Protein 5YNX (pdb70)

Radius of gyration: 20.64 Å; Cα contacts (8 Å, |Δi|>4): 192; chains: 2; bounding box: 67×30×32 Å

CATH classification: 1.20.58.970

Sequence (234 aa):
GLVPRGSEDKWRNAFDHMLMEEFEEKMMDQIEHGLLMMLSEQYKELEKTKSKELKEQILRELTIAENNYLRGALKFMQQEAKRTDLNMMFERRYNFETAVSTIEILVKDLAELAKKVKAVKSGLVPRGSSEDKWRNAFDHMMLMEEFFEEKMDQIEHGLLMMLSEQYKELEKTKSKELKEQILRELTIAEENYLRGALKFMQQEAKRTTDLNMFERYNFETAVSSTIEILVKDLAELAKKVKAVKS

Foldseek 3Di:
DADDLPDQADDRDPVLVVVLVVLVVVLVVLVVVLVVLLVLLVVCLVPVDPVNLVVSLVVLVVSLVVLVVVLVVLVVQCPDPRHGNNRNVSSVVSNVSSVVSNVSSVVSNVSSVPRDD/DQDDLPDQADDRDPVCCVVQVCLVVVLVVVVVVLVVLLVLLVVCLPPVDPVSLVVSLVVLVVVLVVLVVVLVVLVVQLVDPRHGNNSNVRSVVSNVSSVVSNVSSVVSNVSSVPRDD

Nearest PDB structures (foldseek):
  5yny-assembly1_A  TM=9.818E-01  e=2.004E-13  Dermatophagoides farinae
  9had-assembly1_A  TM=9.154E-01  e=8.225E-12  Dermatophagoides farinae
  9had-assembly2_B  TM=9.585E-01  e=6.328E-11  Dermatophagoides farinae
  2mey-assembly1_A  TM=7.597E-01  e=5.386E-05  Blomia tropicalis
  2jmh-assembly1_A  TM=7.316E-01  e=3.935E-05  Blomia tropicalis

Secondary structure (DSSP, 8-state):
-PPPTT--SS-SSHHHHHHHHHHHHHHHHHHHHHHHHHHHHHHHHHH--HHHHHHHHHHHHHHHHHHHHHHHHHHHHHT-SS--HHHHHHHHHHHHHHHHHHHHHHHHHHHHHTS--/-PPPTT--SS--SHHHHHHHTTHHHHHHHHHHHHHHHHHHHHHHHHH--HHHHHHHHHHHHHHHHHHHHHHHHHHHHTT-SS--HHHHHHHHHHHHHHHHHHHHHHHHHHHHHTS--

GO terms:
  GO:0042803 protein homodimerization activity (F, IDA)

InterPro domains:
  IPR020306 Mite allergen, group 5/21 [PF11642] (18-135)
  IPR038455 Mite allergen, group 5/21 superfamily [G3DSA:1.20.58.970] (35-135)

Organism: Dermatophagoides farinae (NCBI:txid6954)

Solvent-accessible surface area: 13439 Å² total; per-residue (Å²): 130,69,42,95,69,66,21,83,101,92,36,15,5,70,8,1,90,49,18,8,95,42,17,98,76,22,9,104,58,1,84,103,11,14,96,72,11,34,95,65,26,112,99,0,64,170,78,94,39,136,124,12,34,88,11,0,39,67,9,7,75,10,1,63,62,44,0,103,33,14,23,140,25,3,74,82,4,32,163,49,143,68,19,5,136,68,0,106,148,30,0,98,56,3,26,54,54,0,84,86,2,21,125,52,4,60,78,9,15,141,88,0,131,77,12,177,64,133,69,43,92,71,65,22,81,100,86,24,13,5,69,6,2,84,42,26,15,96,73,16,68,98,48,7,92,91,5,100,101,15,13,96,68,11,35,84,66,31,125,95,0,86,167,78,101,39,122,121,12,32,77,11,0,37,61,10,3,70,5,1,69,22,63,0,114,41,14,30,155,40,14,70,108,8,22,146,51,145,69,27,6,138,68,0,105,147,40,2,81,46,0,21,56,30,0,82,109,6,43,135,70,5,57,83,14,12,158,104,0,132,81,14,185,65

B-factor: mean 32.3, std 13.12, range [13.8, 101.96]

Structure (mmCIF, N/CA/C/O backbone):
data_5YNX
#
_entry.id   5YNX
#
_cell.length_a   123.456
_cell.length_b   27.714
_cell.length_c   90.252
_cell.angle_alpha   90.000
_cell.angle_beta   125.840
_cell.angle_gamma   90.000
#
_symmetry.space_group_name_H-M   'C 1 2 1'
#
loop_
_entity.id
_entity.type
_entity.pdbx_description
1 polymer 'Allergen Der f 21'
2 non-polymer 'PENTAETHYLENE GLYCOL'
3 non-polymer GLYCEROL
4 non-polymer BETA-MERCAPTOETHANOL
5 water water
#
loop_
_atom_site.group_PDB
_atom_site.id
_atom_site.type_symbol
_atom_site.label_atom_id
_atom_site.label_alt_id
_atom_site.label_comp_id
_atom_site.label_asym_id
_atom_site.label_entity_id
_atom_site.label_seq_id
_atom_site.pdbx_PDB_ins_code
_atom_site.Cartn_x
_atom_site.Cartn_y
_atom_site.Cartn_z
_atom_site.occupancy
_atom_site.B_iso_or_equiv
_atom_site.auth_seq_id
_atom_site.auth_comp_id
_atom_site.auth_asym_id
_atom_site.auth_atom_id
_atom_site.pdbx_PDB_model_num
ATOM 1 N N . GLY A 1 1 ? -42.706 -3.010 19.391 1.00 63.75 1 GLY A N 1
ATOM 2 C CA . GLY A 1 1 ? -41.332 -3.437 19.796 1.00 59.50 1 GLY A CA 1
ATOM 3 C C . GLY A 1 1 ? -40.508 -2.320 20.391 1.00 57.92 1 GLY A C 1
ATOM 4 O O . GLY A 1 1 ? -39.486 -2.562 21.012 1.00 71.21 1 GLY A O 1
ATOM 5 N N . LEU A 1 2 ? -40.967 -1.090 20.206 1.00 47.73 2 LEU A N 1
ATOM 6 C CA . LEU A 1 2 ? -40.231 0.090 20.607 1.00 36.55 2 LEU A CA 1
ATOM 7 C C . LEU A 1 2 ? -40.216 0.237 22.136 1.00 30.49 2 LEU A C 1
ATOM 8 O O . LEU A 1 2 ? -41.225 0.004 22.815 1.00 36.68 2 LEU A O 1
ATOM 13 N N . VAL A 1 3 ? -39.078 0.650 22.701 1.00 28.44 3 VAL A N 1
ATOM 14 C CA . VAL A 1 3 ? -39.027 0.933 24.115 1.00 30.70 3 VAL A CA 1
ATOM 15 C C . VAL A 1 3 ? -39.654 2.281 24.373 1.00 27.38 3 VAL A C 1
ATOM 16 O O . VAL A 1 3 ? -39.323 3.257 23.709 1.00 27.81 3 VAL A O 1
ATOM 20 N N . PRO A 1 4 ? -40.593 2.330 25.373 1.00 31.55 4 PRO A N 1
ATOM 21 C CA . PRO A 1 4 ? -41.226 3.637 25.594 1.00 27.70 4 PRO A CA 1
ATOM 22 C C . PRO A 1 4 ? -40.222 4.736 25.867 1.00 24.53 4 PRO A C 1
ATOM 23 O O . PRO A 1 4 ? -39.222 4.520 26.628 1.00 28.28 4 PRO A O 1
ATOM 27 N N . ARG A 1 5 ? -40.428 5.911 25.320 1.00 23.83 5 ARG A N 1
ATOM 28 C CA . ARG A 1 5 ? -39.476 6.991 25.494 1.00 25.27 5 ARG A CA 1
ATOM 29 C C . ARG A 1 5 ? -39.369 7.437 26.946 1.00 29.98 5 ARG A C 1
ATOM 30 O O . ARG A 1 5 ? -38.343 7.994 27.337 1.00 28.09 5 ARG A O 1
ATOM 38 N N . GLY A 1 6 ? -40.455 7.240 27.708 1.00 27.53 6 GLY A N 1
ATOM 39 C CA . GLY A 1 6 ? -40.417 7.570 29.126 1.00 29.65 6 GLY A CA 1
ATOM 40 C C . GLY A 1 6 ? -39.630 6.574 29.971 1.00 28.26 6 GLY A C 1
ATOM 41 O O . GLY A 1 6 ? -39.442 6.853 31.181 1.00 32.73 6 GLY A O 1
ATOM 42 N N . SER A 1 7 ? -39.154 5.450 29.431 1.00 33.06 7 SER A N 1
ATOM 43 C CA . SER A 1 7 ? -38.349 4.508 30.247 1.00 29.75 7 SER A CA 1
ATOM 44 C C . SER A 1 7 ? -37.025 5.194 30.687 1.00 29.62 7 SER A C 1
ATOM 45 O O . SER A 1 7 ? -36.424 5.866 29.873 1.00 29.28 7 SER A O 1
ATOM 48 N N . GLU A 1 8 ? -36.603 5.036 31.952 1.00 31.97 8 GLU A N 1
ATOM 49 C CA . GLU A 1 8 ? -35.375 5.702 32.514 1.00 34.35 8 GLU A CA 1
ATOM 50 C C . GLU A 1 8 ? -34.271 4.707 32.867 1.00 30.95 8 GLU A C 1
ATOM 51 O O . GLU A 1 8 ? -33.135 5.146 33.163 1.00 36.48 8 GLU A O 1
ATOM 57 N N . ASP A 1 9 ? -34.584 3.396 32.834 1.00 32.79 9 ASP A N 1
ATOM 58 C CA . ASP A 1 9 ? -33.746 2.394 33.472 1.00 35.08 9 ASP A CA 1
ATOM 59 C C . ASP A 1 9 ? -33.157 1.384 32.522 1.00 38.71 9 ASP A C 1
ATOM 60 O O . ASP A 1 9 ? -32.703 0.326 32.927 1.00 38.09 9 ASP A O 1
ATOM 65 N N . LYS A 1 10 ? -33.162 1.698 31.228 1.00 29.65 10 LYS A N 1
ATOM 66 C CA . LYS A 1 10 ? -32.651 0.759 30.252 1.00 32.19 10 LYS A CA 1
ATOM 67 C C . LYS A 1 10 ? -32.285 1.520 29.008 1.00 27.95 10 LYS A C 1
ATOM 68 O O . LYS A 1 10 ? -32.665 2.710 28.866 1.00 25.43 10 LYS A O 1
ATOM 74 N N . TRP A 1 11 ? -31.578 0.815 28.088 1.00 27.97 11 TRP A N 1
ATOM 75 C CA . TRP A 1 11 ? -31.297 1.399 26.735 1.00 25.60 11 TRP A CA 1
ATOM 76 C C . TRP A 1 11 ? -32.608 1.477 25.946 1.00 22.95 11 TRP A C 1
ATOM 77 O O . TRP A 1 11 ? -33.269 0.481 25.813 1.00 30.45 11 TRP A O 1
ATOM 88 N N . ARG A 1 12 ? -32.977 2.674 25.513 1.00 21.08 12 ARG A N 1
ATOM 89 C CA . ARG A 1 12 ? -34.155 2.832 24.667 1.00 20.75 12 ARG A CA 1
ATOM 90 C C . ARG A 1 12 ? -33.851 2.528 23.211 1.00 22.76 12 ARG A C 1
ATOM 91 O O . ARG A 1 12 ? -34.787 2.158 22.481 1.00 25.78 12 ARG A O 1
ATOM 99 N N . ASN A 1 13 ? -32.571 2.666 22.823 1.00 19.34 13 ASN A N 1
ATOM 100 C CA . ASN A 1 13 ? -32.140 2.518 21.443 1.00 20.78 13 ASN A CA 1
ATOM 101 C C . ASN A 1 13 ? -31.324 1.274 21.220 1.00 18.90 13 ASN A C 1
ATOM 102 O O . ASN A 1 13 ? -30.330 1.024 21.936 1.00 21.06 13 ASN A O 1
ATOM 107 N N . ALA A 1 14 ? -31.688 0.457 20.245 1.00 20.14 14 ALA A N 1
ATOM 108 C CA . ALA A 1 14 ? -31.002 -0.806 19.970 1.00 21.89 14 ALA A CA 1
ATOM 109 C C . ALA A 1 14 ? -29.515 -0.613 19.616 1.00 21.32 14 ALA A C 1
ATOM 110 O O . ALA A 1 14 ? -28.679 -1.465 20.011 1.00 22.13 14 ALA A O 1
ATOM 112 N N . PHE A 1 15 ? -29.225 0.416 18.831 1.00 20.21 15 PHE A N 1
ATOM 113 C CA . PHE A 1 15 ? -27.823 0.652 18.458 1.00 19.27 15 PHE A CA 1
ATOM 114 C C . PHE A 1 15 ? -26.974 1.093 19.644 1.00 19.95 15 PHE A C 1
ATOM 115 O O . PHE A 1 15 ? -25.797 0.801 19.690 1.00 20.26 15 PHE A O 1
ATOM 123 N N . ASP A 1 16 ? -27.597 1.808 20.600 1.00 19.89 16 ASP A N 1
ATOM 124 C CA . ASP A 1 16 ? -26.859 2.122 21.833 1.00 20.63 16 ASP A CA 1
ATOM 125 C C . ASP A 1 16 ? -26.490 0.819 22.553 1.00 20.64 16 ASP A C 1
ATOM 126 O O . ASP A 1 16 ? -25.325 0.644 22.974 1.00 21.10 16 ASP A O 1
ATOM 131 N N . HIS A 1 17 ? -27.443 -0.078 22.745 1.00 20.50 17 HIS A N 1
ATOM 132 C CA . HIS A 1 17 ? -27.159 -1.315 23.429 1.00 22.38 17 HIS A CA 1
ATOM 133 C C . HIS A 1 17 ? -26.069 -2.123 22.726 1.00 24.63 17 HIS A C 1
ATOM 134 O O . HIS A 1 17 ? -25.104 -2.553 23.368 1.00 23.66 17 HIS A O 1
ATOM 141 N N . MET A 1 18 ? -26.173 -2.275 21.420 1.00 21.79 18 MET A N 1
ATOM 142 C CA . MET A 1 18 ? -25.188 -3.046 20.666 1.00 24.78 18 MET A CA 1
ATOM 143 C C . MET A 1 18 ? -23.804 -2.435 20.743 1.00 21.31 18 MET A C 1
ATOM 144 O O . MET A 1 18 ? -22.829 -3.148 21.039 1.00 23.97 18 MET A O 1
ATOM 149 N N . LEU A 1 19 ? -23.697 -1.163 20.466 1.00 19.66 19 LEU A N 1
ATOM 150 C CA . LEU A 1 19 ? -22.393 -0.523 20.403 1.00 20.16 19 LEU A CA 1
ATOM 151 C C . LEU A 1 19 ? -21.751 -0.432 21.765 1.00 21.87 19 LEU A C 1
ATOM 152 O O . LEU A 1 19 ? -20.548 -0.671 21.871 1.00 22.62 19 LEU A O 1
ATOM 157 N N . MET A 1 20 ? -22.501 -0.133 22.787 1.00 19.98 20 MET A N 1
ATOM 158 C CA . MET A 1 20 ? -21.950 -0.057 24.151 1.00 23.35 20 MET A CA 1
ATOM 159 C C . MET A 1 20 ? -21.493 -1.394 24.678 1.00 24.04 20 MET A C 1
ATOM 160 O O . MET A 1 20 ? -20.453 -1.477 25.323 1.00 22.49 20 MET A O 1
ATOM 165 N N . GLU A 1 21 ? -22.189 -2.468 24.364 1.00 23.17 21 GLU A N 1
ATOM 166 C CA . GLU A 1 21 ? -21.741 -3.786 24.749 1.00 24.95 21 GLU A CA 1
ATOM 167 C C . GLU A 1 21 ? -20.405 -4.115 24.096 1.00 23.10 21 GLU A C 1
ATOM 168 O O . GLU A 1 21 ? -19.483 -4.618 24.744 1.00 24.76 21 GLU A O 1
ATOM 174 N N . GLU A 1 22 ? -20.251 -3.791 22.815 1.00 24.15 22 GLU A N 1
ATOM 175 C CA . GLU A 1 22 ? -18.971 -4.014 22.113 1.00 22.75 22 GLU A CA 1
ATOM 176 C C . GLU A 1 22 ? -17.876 -3.101 22.674 1.00 22.40 22 GLU A C 1
ATOM 177 O O . GLU A 1 22 ? -16.732 -3.550 22.865 1.00 23.73 22 GLU A O 1
ATOM 183 N N . PHE A 1 23 ? -18.181 -1.846 22.957 1.00 20.71 23 PHE A N 1
ATOM 184 C CA . PHE A 1 23 ? -17.193 -0.978 23.605 1.00 21.18 23 PHE A CA 1
ATOM 185 C C . PHE A 1 23 ? -16.702 -1.546 24.933 1.00 22.84 23 PHE A C 1
ATOM 186 O O . PHE A 1 23 ? -15.508 -1.541 25.203 1.00 23.22 23 PHE A O 1
ATOM 194 N N . GLU A 1 24 ? -17.619 -2.037 25.753 1.00 22.38 24 GLU A N 1
ATOM 195 C CA . GLU A 1 24 ? -17.234 -2.516 27.078 1.00 26.18 24 GLU A CA 1
ATOM 196 C C . GLU A 1 24 ? -16.280 -3.669 26.964 1.00 25.11 24 GLU A C 1
ATOM 197 O O . GLU A 1 24 ? -15.318 -3.796 27.751 1.00 26.15 24 GLU A O 1
ATOM 203 N N . GLU A 1 25 ? -16.544 -4.543 26.006 1.00 24.05 25 GLU A N 1
ATOM 204 C CA . GLU A 1 25 ? -15.704 -5.688 25.765 1.00 27.78 25 GLU A CA 1
ATOM 205 C C . GLU A 1 25 ? -14.294 -5.257 25.327 1.00 26.46 25 GLU A C 1
ATOM 206 O O . GLU A 1 25 ? -13.275 -5.812 25.808 1.00 24.35 25 GLU A O 1
ATOM 212 N N . LYS A 1 26 ? -14.241 -4.269 24.455 1.00 23.12 26 LYS A N 1
ATOM 213 C CA . LYS A 1 26 ? -12.965 -3.743 24.019 1.00 22.69 26 LYS A CA 1
ATOM 214 C C . LYS A 1 26 ? -12.201 -3.098 25.159 1.00 25.11 26 LYS A C 1
ATOM 215 O O . LYS A 1 26 ? -10.969 -3.238 25.232 1.00 24.10 26 LYS A O 1
ATOM 221 N N . MET A 1 27 ? -12.881 -2.421 26.052 1.00 23.90 27 MET A N 1
ATOM 222 C CA A MET A 1 27 ? -12.165 -1.800 27.191 0.50 23.28 27 MET A CA 1
ATOM 223 C CA B MET A 1 27 ? -12.160 -1.796 27.173 0.50 23.42 27 MET A CA 1
ATOM 224 C C . MET A 1 27 ? -11.577 -2.876 28.083 1.00 23.27 27 MET A C 1
ATOM 225 O O . MET A 1 27 ? -10.430 -2.739 28.571 1.00 24.91 27 MET A O 1
ATOM 234 N N . ASP A 1 28 ? -12.333 -3.938 28.346 1.00 26.47 28 ASP A N 1
ATOM 235 C CA . ASP A 1 28 ? -11.797 -5.065 29.146 1.00 27.44 28 ASP A CA 1
ATOM 236 C C . ASP A 1 28 ? -10.546 -5.681 28.457 1.00 25.61 28 ASP A C 1
ATOM 237 O O . ASP A 1 28 ? -9.537 -6.035 29.095 1.00 27.75 28 ASP A O 1
ATOM 242 N N . GLN A 1 29 ? -10.577 -5.778 27.113 1.00 23.21 29 GLN A N 1
ATOM 243 C CA . GLN A 1 29 ? -9.501 -6.388 26.360 1.00 24.02 29 GLN A CA 1
ATOM 244 C C . GLN A 1 29 ? -8.284 -5.485 26.383 1.00 23.86 29 GLN A C 1
ATOM 245 O O . GLN A 1 29 ? -7.138 -5.975 26.467 1.00 23.90 29 GLN A O 1
ATOM 251 N N . ILE A 1 30 ? -8.516 -4.173 26.306 1.00 21.36 30 ILE A N 1
ATOM 252 C CA . ILE A 1 30 ? -7.399 -3.204 26.372 1.00 20.20 30 ILE A CA 1
ATOM 253 C C . ILE A 1 30 ? -6.767 -3.231 27.777 1.00 23.01 30 ILE A C 1
ATOM 254 O O . ILE A 1 30 ? -5.549 -3.261 27.902 1.00 24.11 30 ILE A O 1
ATOM 259 N N . GLU A 1 31 ? -7.573 -3.240 28.827 1.00 24.81 31 GLU A N 1
ATOM 260 C CA . GLU A 1 31 ? -7.040 -3.285 30.191 1.00 24.48 31 GLU A CA 1
ATOM 261 C C . GLU A 1 31 ? -6.191 -4.535 30.339 1.00 25.44 31 GLU A C 1
ATOM 262 O O . GLU A 1 31 ? -5.058 -4.507 30.939 1.00 28.45 31 GLU A O 1
ATOM 268 N N . HIS A 1 32 ? -6.655 -5.659 29.819 1.00 26.26 32 HIS A N 1
ATOM 269 C CA . HIS A 1 32 ? -5.857 -6.864 29.932 1.00 30.33 32 HIS A CA 1
ATOM 270 C C . HIS A 1 32 ? -4.579 -6.789 29.099 1.00 25.59 32 HIS A C 1
ATOM 271 O O . HIS A 1 32 ? -3.493 -7.245 29.546 1.00 28.30 32 HIS A O 1
ATOM 278 N N . GLY A 1 33 ? -4.686 -6.208 27.897 1.00 22.54 33 GLY A N 1
ATOM 279 C CA . GLY A 1 33 ? -3.500 -6.034 27.091 1.00 24.54 33 GLY A CA 1
ATOM 280 C C . GLY A 1 33 ? -2.486 -5.162 27.764 1.00 23.56 33 GLY A C 1
ATOM 281 O O . GLY A 1 33 ? -1.278 -5.415 27.660 1.00 25.09 33 GLY A O 1
ATOM 282 N N . LEU A 1 34 ? -2.933 -4.106 28.440 1.00 24.02 34 LEU A N 1
ATOM 283 C CA . LEU A 1 34 ? -2.010 -3.251 29.202 1.00 24.22 34 LEU A CA 1
ATOM 284 C C . LEU A 1 34 ? -1.331 -4.008 30.333 1.00 26.32 34 LEU A C 1
ATOM 285 O O . LEU A 1 34 ? -0.137 -3.809 30.566 1.00 26.59 34 LEU A O 1
ATOM 290 N N . LEU A 1 35 ? -2.039 -4.884 31.007 1.00 25.91 35 LEU A N 1
ATOM 291 C CA . LEU A 1 35 ? -1.416 -5.722 32.011 1.00 28.20 35 LEU A CA 1
ATOM 292 C C . LEU A 1 35 ? -0.309 -6.621 31.416 1.00 27.85 35 LEU A C 1
ATOM 293 O O . LEU A 1 35 ? 0.831 -6.668 31.961 1.00 30.46 35 LEU A O 1
ATOM 298 N N . MET A 1 36 ? -0.580 -7.183 30.225 1.00 28.32 36 MET A N 1
ATOM 299 C CA A MET A 1 36 ? 0.406 -8.006 29.528 0.50 27.83 36 MET A CA 1
ATOM 300 C CA B MET A 1 36 ? 0.397 -8.023 29.503 0.50 29.33 36 MET A CA 1
ATOM 301 C C . MET A 1 36 ? 1.609 -7.188 29.068 1.00 27.28 36 MET A C 1
ATOM 302 O O . MET A 1 36 ? 2.796 -7.646 29.239 1.00 27.25 36 MET A O 1
ATOM 311 N N . LEU A 1 37 ? 1.361 -5.969 28.592 1.00 22.96 37 LEU A N 1
ATOM 312 C CA . LEU A 1 37 ? 2.474 -5.053 28.227 1.00 23.08 37 LEU A CA 1
ATOM 313 C C . LEU A 1 37 ? 3.307 -4.642 29.428 1.00 24.75 37 LEU A C 1
ATOM 314 O O . LEU A 1 37 ? 4.516 -4.498 29.309 1.00 26.12 37 LEU A O 1
ATOM 319 N N . SER A 1 38 ? 2.685 -4.470 30.590 1.00 24.32 38 SER A N 1
ATOM 320 C CA . SER A 1 38 ? 3.379 -4.135 31.833 1.00 27.18 38 SER A CA 1
ATOM 321 C C . SER A 1 38 ? 4.321 -5.237 32.166 1.00 24.90 38 SER A C 1
ATOM 322 O O . SER A 1 38 ? 5.444 -4.999 32.594 1.00 34.91 38 SER A O 1
ATOM 325 N N . GLU A 1 39 ? 3.907 -6.468 31.981 1.00 27.31 39 GLU A N 1
ATOM 326 C CA . GLU A 1 39 ? 4.748 -7.614 32.288 1.00 32.11 39 GLU A CA 1
ATOM 327 C C . GLU A 1 39 ? 5.893 -7.741 31.246 1.00 30.39 39 GLU A C 1
ATOM 328 O O . GLU A 1 39 ? 7.057 -8.050 31.588 1.00 29.61 39 GLU A O 1
ATOM 334 N N . GLN A 1 40 ? 5.626 -7.412 29.992 1.00 27.95 40 GLN A N 1
ATOM 335 C CA . GLN A 1 40 ? 6.698 -7.355 29.017 1.00 27.27 40 GLN A CA 1
ATOM 336 C C . GLN A 1 40 ? 7.710 -6.275 29.357 1.00 24.48 40 GLN A C 1
ATOM 337 O O . GLN A 1 40 ? 8.951 -6.458 29.181 1.00 26.58 40 GLN A O 1
ATOM 343 N N . TYR A 1 41 ? 7.222 -5.178 29.890 1.00 25.96 41 TYR A N 1
ATOM 344 C CA . TYR A 1 41 ? 8.084 -4.111 30.363 1.00 27.77 41 TYR A CA 1
ATOM 345 C C . TYR A 1 41 ? 9.057 -4.639 31.457 1.00 26.59 41 TYR A C 1
ATOM 346 O O . TYR A 1 41 ? 10.244 -4.291 31.489 1.00 25.81 41 TYR A O 1
ATOM 355 N N . LYS A 1 42 ? 8.546 -5.479 32.322 1.00 26.28 42 LYS A N 1
ATOM 356 C CA . LYS A 1 42 ? 9.416 -6.045 33.340 1.00 29.29 42 LYS A CA 1
ATOM 357 C C . LYS A 1 42 ? 10.541 -6.882 32.733 1.00 31.92 42 LYS A C 1
ATOM 358 O O . LYS A 1 42 ? 11.678 -6.904 33.271 1.00 33.74 42 LYS A O 1
ATOM 364 N N . GLU A 1 43 ? 10.233 -7.595 31.642 1.00 30.62 43 GLU A N 1
ATOM 365 C CA . GLU A 1 43 ? 11.246 -8.348 30.960 1.00 27.37 43 GLU A CA 1
ATOM 366 C C . GLU A 1 43 ? 12.261 -7.404 30.311 1.00 26.82 43 GLU A C 1
ATOM 367 O O . GLU A 1 43 ? 13.503 -7.597 30.469 1.00 28.99 43 GLU A O 1
ATOM 373 N N . LEU A 1 44 ? 11.758 -6.348 29.693 1.00 26.77 44 LEU A N 1
ATOM 374 C CA . LEU A 1 44 ? 12.584 -5.341 28.986 1.00 25.88 44 LEU A CA 1
ATOM 375 C C . LEU A 1 44 ? 13.593 -4.664 29.962 1.00 28.66 44 LEU A C 1
ATOM 376 O O . LEU A 1 44 ? 14.753 -4.412 29.592 1.00 27.31 44 LEU A O 1
ATOM 381 N N . GLU A 1 45 ? 13.168 -4.348 31.188 1.00 26.06 45 GLU A N 1
ATOM 382 C CA . GLU A 1 45 ? 14.138 -3.817 32.153 1.00 30.74 45 GLU A CA 1
ATOM 383 C C . GLU A 1 45 ? 15.401 -4.650 32.342 1.00 28.47 45 GLU A C 1
ATOM 384 O O . GLU A 1 45 ? 16.520 -4.094 32.623 1.00 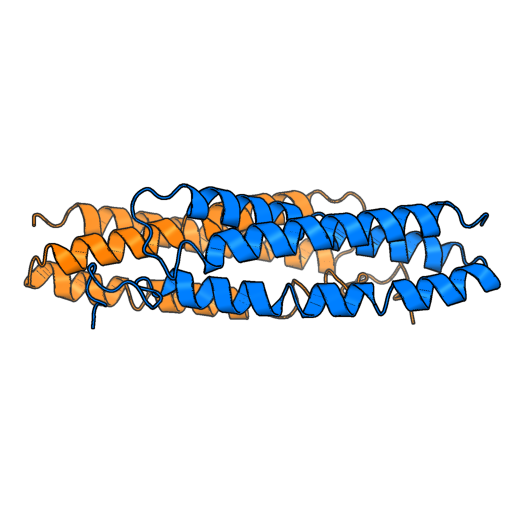37.08 45 GLU A O 1
ATOM 390 N N . LYS A 1 46 ? 15.248 -5.968 32.241 1.00 29.24 46 LYS A N 1
ATOM 391 C CA . LYS A 1 46 ? 16.355 -6.902 32.364 1.00 31.94 46 LYS A CA 1
ATOM 392 C C . LYS A 1 46 ? 17.091 -7.091 31.058 1.00 32.66 46 LYS A C 1
ATOM 393 O O . LYS A 1 46 ? 18.317 -7.036 30.996 1.00 33.66 46 LYS A O 1
ATOM 399 N N . THR A 1 47 ? 16.359 -7.304 29.953 1.00 32.10 47 THR A N 1
ATOM 400 C CA . THR A 1 47 ? 17.045 -7.690 28.688 1.00 30.16 47 THR A CA 1
ATOM 401 C C . THR A 1 47 ? 17.539 -6.513 27.887 1.00 26.49 47 THR A C 1
ATOM 402 O O . THR A 1 47 ? 18.471 -6.640 27.051 1.00 27.93 47 THR A O 1
ATOM 406 N N . LYS A 1 48 ? 16.903 -5.374 28.083 1.00 26.83 48 LYS A N 1
ATOM 407 C CA . LYS A 1 48 ? 17.166 -4.135 27.327 1.00 23.14 48 LYS A CA 1
ATOM 408 C C . LYS A 1 48 ? 16.933 -4.322 25.813 1.00 26.47 48 LYS A C 1
ATOM 409 O O . LYS A 1 48 ? 17.428 -3.542 25.050 1.00 29.09 48 LYS A O 1
ATOM 415 N N . SER A 1 49 ? 16.087 -5.313 25.450 1.00 23.25 49 SER A N 1
ATOM 416 C CA . SER A 1 49 ? 15.752 -5.596 24.038 1.00 22.31 49 SER A CA 1
ATOM 417 C C . SER A 1 49 ? 15.154 -4.373 23.348 1.00 20.58 49 SER A C 1
ATOM 418 O O . SER A 1 49 ? 14.069 -3.899 23.688 1.00 22.33 49 SER A O 1
ATOM 421 N N . LYS A 1 50 ? 15.853 -3.908 22.316 1.00 21.33 50 LYS A N 1
ATOM 422 C CA . LYS A 1 50 ? 15.420 -2.757 21.504 1.00 24.11 50 LYS A CA 1
ATOM 423 C C . LYS A 1 50 ? 14.117 -3.123 20.786 1.00 22.50 50 LYS A C 1
ATOM 424 O O . LYS A 1 50 ? 13.183 -2.284 20.719 1.00 21.69 50 LYS A O 1
ATOM 430 N N . GLU A 1 51 ? 14.011 -4.360 20.328 1.00 20.74 51 GLU A N 1
ATOM 431 C CA . GLU A 1 51 ? 12.769 -4.770 19.582 1.00 19.93 51 GLU A CA 1
ATOM 432 C C . GLU A 1 51 ? 11.582 -4.820 20.523 1.00 20.37 51 GLU A C 1
ATOM 433 O O . GLU A 1 51 ? 10.483 -4.355 20.176 1.00 20.28 51 GLU A O 1
ATOM 439 N N . LEU A 1 52 ? 11.806 -5.342 21.745 1.00 20.72 52 LEU A N 1
ATOM 440 C CA . LEU A 1 52 ? 10.689 -5.324 22.693 1.00 20.76 52 LEU A CA 1
ATOM 441 C C . LEU A 1 52 ? 10.257 -3.909 23.068 1.00 18.87 52 LEU A C 1
ATOM 442 O O . LEU A 1 52 ? 9.049 -3.616 23.157 1.00 21.32 52 LEU A O 1
ATOM 447 N N . LYS A 1 53 ? 11.199 -3.016 23.385 1.00 19.68 53 LYS A N 1
ATOM 448 C CA . LYS A 1 53 ? 10.922 -1.643 23.676 1.00 20.81 53 LYS A CA 1
ATOM 449 C C . LYS A 1 53 ? 10.090 -0.959 22.554 1.00 21.27 53 LYS A C 1
ATOM 450 O O . LYS A 1 53 ? 9.050 -0.394 22.834 1.00 21.04 53 LYS A O 1
ATOM 456 N N . GLU A 1 54 ? 10.553 -1.097 21.318 1.00 21.00 54 GLU A N 1
ATOM 457 C CA . GLU A 1 54 ? 9.883 -0.466 20.192 1.00 21.57 54 GLU A CA 1
ATOM 458 C C . GLU A 1 54 ? 8.491 -1.057 20.027 1.00 19.65 54 GLU A C 1
ATOM 459 O O . GLU A 1 54 ? 7.527 -0.297 19.739 1.00 21.19 54 GLU A O 1
ATOM 465 N N . GLN A 1 55 ? 8.366 -2.380 20.209 1.00 18.34 55 GLN A N 1
ATOM 466 C CA . GLN A 1 55 ? 7.074 -2.995 20.040 1.00 17.72 55 GLN A CA 1
ATOM 467 C C . GLN A 1 55 ? 6.075 -2.597 21.099 1.00 18.88 55 GLN A C 1
ATOM 468 O O . GLN A 1 55 ? 4.903 -2.318 20.813 1.00 19.59 55 GLN A O 1
ATOM 474 N N . ILE A 1 56 ? 6.492 -2.545 22.359 1.00 19.95 56 ILE A N 1
ATOM 475 C CA . ILE A 1 56 ? 5.564 -2.120 23.407 1.00 19.76 56 ILE A CA 1
ATOM 476 C C . ILE A 1 56 ? 5.067 -0.712 23.062 1.00 19.42 56 ILE A C 1
ATOM 477 O O . ILE A 1 56 ? 3.876 -0.412 23.205 1.00 20.52 56 ILE A O 1
ATOM 482 N N . LEU A 1 57 ? 5.953 0.200 22.669 1.00 21.58 57 LEU A N 1
ATOM 483 C CA . LEU A 1 57 ? 5.560 1.565 22.287 1.00 20.29 57 LEU A CA 1
ATOM 484 C C . LEU A 1 57 ? 4.540 1.592 21.132 1.00 21.34 57 LEU A C 1
ATOM 485 O O . LEU A 1 57 ? 3.558 2.370 21.161 1.00 23.36 57 LEU A O 1
ATOM 490 N N . ARG A 1 58 ? 4.737 0.722 20.158 1.00 20.89 58 ARG A N 1
ATOM 491 C CA . ARG A 1 58 ? 3.775 0.599 19.025 1.00 22.11 58 ARG A CA 1
ATOM 492 C C . ARG A 1 58 ? 2.417 0.178 19.551 1.00 18.37 58 ARG A C 1
ATOM 493 O O . ARG A 1 58 ? 1.365 0.742 19.190 1.00 19.63 58 ARG A O 1
ATOM 501 N N . GLU A 1 59 ? 2.402 -0.822 20.435 1.00 18.44 59 GLU A N 1
ATOM 502 C CA . GLU A 1 59 ? 1.156 -1.322 20.951 1.00 18.39 59 GLU A CA 1
ATOM 503 C C . GLU A 1 59 ? 0.432 -0.208 21.701 1.00 20.40 59 GLU A C 1
ATOM 504 O O . GLU A 1 59 ? -0.818 -0.050 21.591 1.00 19.52 59 GLU A O 1
ATOM 510 N N . LEU A 1 60 ? 1.183 0.494 22.564 1.00 21.27 60 LEU A N 1
ATOM 511 C CA . LEU A 1 60 ? 0.579 1.536 23.370 1.00 20.76 60 LEU A CA 1
ATOM 512 C C . LEU A 1 60 ? -0.041 2.672 22.462 1.00 21.98 60 LEU A C 1
ATOM 513 O O . LEU A 1 60 ? -1.111 3.216 22.766 1.00 22.95 60 LEU A O 1
ATOM 518 N N . THR A 1 61 ? 0.625 2.952 21.341 1.00 22.50 61 THR A N 1
ATOM 519 C CA . THR A 1 61 ? 0.172 3.967 20.405 1.00 23.44 61 THR A CA 1
ATOM 520 C C . THR A 1 61 ? -1.128 3.559 19.777 1.00 23.70 61 THR A C 1
ATOM 521 O O . THR A 1 61 ? -2.073 4.350 19.690 1.00 22.52 61 THR A O 1
ATOM 525 N N . ILE A 1 62 ? -1.187 2.269 19.400 1.00 18.57 62 ILE A N 1
ATOM 526 C CA . ILE A 1 62 ? -2.439 1.709 18.785 1.00 19.00 62 ILE A CA 1
ATOM 527 C C . ILE A 1 62 ? -3.607 1.831 19.759 1.00 20.26 62 ILE A C 1
ATOM 528 O O . ILE A 1 62 ? -4.720 2.300 19.412 1.00 20.44 62 ILE A O 1
ATOM 533 N N . ALA A 1 63 ? -3.377 1.398 21.006 1.00 19.15 63 ALA A N 1
ATOM 534 C CA . ALA A 1 63 ? -4.432 1.420 22.003 1.00 23.20 63 ALA A CA 1
ATOM 535 C C . ALA A 1 63 ? -4.890 2.877 22.256 1.00 21.60 63 ALA A C 1
ATOM 536 O O . ALA A 1 63 ? -6.077 3.146 22.377 1.00 21.82 63 ALA A O 1
ATOM 538 N N . GLU A 1 64 ? -3.940 3.799 22.353 1.00 21.97 64 GLU A N 1
ATOM 539 C CA . GLU A 1 64 ? -4.283 5.171 22.589 1.00 22.71 64 GLU A CA 1
ATOM 540 C C . GLU A 1 64 ? -5.142 5.732 21.484 1.00 22.74 64 GLU A C 1
ATOM 541 O O . GLU A 1 64 ? -6.113 6.455 21.709 1.00 24.10 64 GLU A O 1
ATOM 547 N N . ASN A 1 65 ? -4.750 5.428 20.225 1.00 22.33 65 ASN A N 1
ATOM 548 C CA A ASN A 1 65 ? -5.512 5.934 19.089 0.50 21.46 65 ASN A CA 1
ATOM 549 C CA B ASN A 1 65 ? -5.480 5.960 19.142 0.50 23.26 65 ASN A CA 1
ATOM 550 C C . ASN A 1 65 ? -6.940 5.435 19.109 1.00 23.54 65 ASN A C 1
ATOM 551 O O . ASN A 1 65 ? -7.863 6.169 18.828 1.00 25.18 65 ASN A O 1
ATOM 560 N N . TYR A 1 66 ? -7.117 4.188 19.404 1.00 19.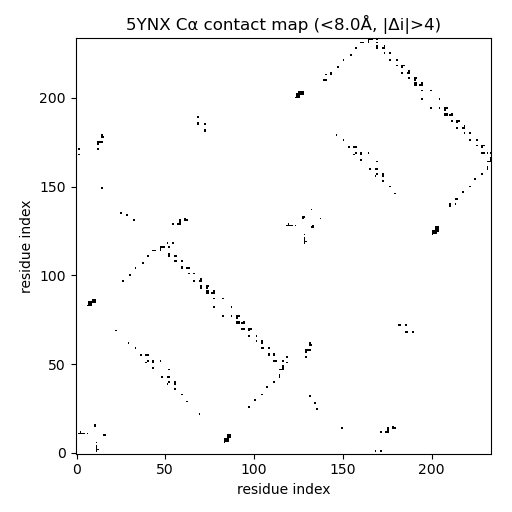73 66 TYR A N 1
ATOM 561 C CA . TYR A 1 66 ? -8.434 3.605 19.489 1.00 21.35 66 TYR A CA 1
ATOM 562 C C . TYR A 1 66 ? -9.251 4.312 20.576 1.00 23.15 66 TYR A C 1
ATOM 563 O O . TYR A 1 66 ? -10.386 4.730 20.378 1.00 23.09 66 TYR A O 1
ATOM 572 N N . LEU A 1 67 ? -8.634 4.452 21.760 1.00 21.95 67 LEU A N 1
ATOM 573 C CA . LEU A 1 67 ? -9.344 5.049 22.878 1.00 23.61 67 LEU A CA 1
ATOM 574 C C . LEU A 1 67 ? -9.707 6.509 22.634 1.00 26.20 67 LEU A C 1
ATOM 575 O O . LEU A 1 67 ? -10.818 6.969 23.034 1.00 29.30 67 LEU A O 1
ATOM 580 N N . ARG A 1 68 ? -8.850 7.265 21.980 1.00 25.21 68 ARG A N 1
ATOM 581 C CA . ARG A 1 68 ? -9.224 8.622 21.568 1.00 28.60 68 ARG A CA 1
ATOM 582 C C . ARG A 1 68 ? -10.419 8.687 20.635 1.00 27.45 68 ARG A C 1
ATOM 583 O O . ARG A 1 68 ? -11.299 9.549 20.795 1.00 31.35 68 ARG A O 1
ATOM 591 N N . GLY A 1 69 ? -10.518 7.756 19.698 1.00 25.05 69 GLY A N 1
ATOM 592 C CA . GLY A 1 69 ? -11.708 7.670 18.827 1.00 27.32 69 GLY A CA 1
ATOM 593 C C . GLY A 1 69 ? -12.944 7.272 19.622 1.00 26.97 69 GLY A C 1
ATOM 594 O O . GLY A 1 69 ? -14.020 7.857 19.468 1.00 27.54 69 GLY A O 1
ATOM 595 N N . ALA A 1 70 ? -12.826 6.255 20.476 1.00 24.24 70 ALA A N 1
ATOM 596 C CA . ALA A 1 70 ? -13.942 5.887 21.381 1.00 26.16 70 ALA A CA 1
ATOM 597 C C . ALA A 1 70 ? -14.380 7.071 22.231 1.00 26.51 70 ALA A C 1
ATOM 598 O O . ALA A 1 70 ? -15.582 7.300 22.408 1.00 28.91 70 ALA A O 1
ATOM 600 N N . LEU A 1 71 ? -13.442 7.814 22.770 1.00 24.91 71 LEU A N 1
ATOM 601 C CA . LEU A 1 71 ? -13.792 8.905 23.658 1.00 30.70 71 LEU A CA 1
ATOM 602 C C . LEU A 1 71 ? -14.627 9.946 22.913 1.00 30.82 71 LEU A C 1
ATOM 603 O O . LEU A 1 71 ? -15.569 10.535 23.475 1.00 34.25 71 LEU A O 1
ATOM 608 N N . LYS A 1 72 ? -14.289 10.202 21.667 1.00 29.54 72 LYS A N 1
ATOM 609 C CA . LYS A 1 72 ? -15.060 11.192 20.862 1.00 32.91 72 LYS A CA 1
ATOM 610 C C . LYS A 1 72 ? -16.475 10.730 20.651 1.00 32.57 72 LYS A C 1
ATOM 611 O O . LYS A 1 72 ? -17.404 11.563 20.704 1.00 34.11 72 LYS A O 1
ATOM 617 N N . PHE A 1 73 ? -16.658 9.455 20.404 1.00 28.14 73 PHE A N 1
ATOM 618 C CA . PHE A 1 73 ? -17.990 8.932 20.237 1.00 27.73 73 PHE A CA 1
ATOM 619 C C . PHE A 1 73 ? -18.735 9.139 21.545 1.00 27.94 73 PHE A C 1
ATOM 620 O O . PHE A 1 73 ? -19.877 9.656 21.532 1.00 34.79 73 PHE A O 1
ATOM 628 N N . MET A 1 74 ? -18.125 8.780 22.665 1.00 29.48 74 MET A N 1
ATOM 629 C CA . MET A 1 74 ? -18.817 8.836 24.006 1.00 30.44 74 MET A CA 1
ATOM 630 C C . MET A 1 74 ? -19.172 10.240 24.426 1.00 34.54 74 MET A C 1
ATOM 631 O O . MET A 1 74 ? -20.242 10.474 24.961 1.00 36.64 74 MET A O 1
ATOM 636 N N . GLN A 1 75 ? -18.290 11.177 24.184 1.00 34.55 75 GLN A N 1
ATOM 637 C CA . GLN A 1 75 ? -18.524 12.582 24.521 1.00 36.86 75 GLN A CA 1
ATOM 638 C C . GLN A 1 75 ? -19.636 13.173 23.678 1.00 34.47 75 GLN A C 1
ATOM 639 O O . GLN A 1 75 ? -20.481 13.902 24.183 1.00 39.80 75 GLN A O 1
ATOM 645 N N . GLN A 1 76 ? -19.682 12.802 22.417 1.00 33.09 76 GLN A N 1
ATOM 646 C CA . GLN A 1 76 ? -20.732 13.261 21.525 1.00 34.53 76 GLN A CA 1
ATOM 647 C C . GLN A 1 76 ? -22.121 12.699 21.956 1.00 31.95 76 GLN A C 1
ATOM 648 O O . GLN A 1 76 ? -23.104 13.443 21.972 1.00 36.08 76 GLN A O 1
ATOM 654 N N . GLU A 1 77 ? -22.206 11.411 22.271 1.00 30.60 77 GLU A N 1
ATOM 655 C CA . GLU A 1 77 ? -23.486 10.831 22.728 1.00 27.03 77 GLU A CA 1
ATOM 656 C C . GLU A 1 77 ? -23.894 11.390 24.121 1.00 30.34 77 GLU A C 1
ATOM 657 O O . GLU A 1 77 ? -25.051 11.577 24.389 1.00 34.36 77 GLU A O 1
ATOM 663 N N . ALA A 1 78 ? -22.919 11.674 24.961 1.00 30.61 78 ALA A N 1
ATOM 664 C CA . ALA A 1 78 ? -23.161 12.259 26.231 1.00 39.05 78 ALA A CA 1
ATOM 665 C C . ALA A 1 78 ? -23.752 13.735 26.156 1.00 32.90 78 ALA A C 1
ATOM 666 O O . ALA A 1 78 ? -24.325 14.212 27.078 1.00 46.76 78 ALA A O 1
ATOM 668 N N . LYS A 1 79 ? -23.612 14.381 25.000 1.00 41.49 79 LYS A N 1
ATOM 669 C CA . LYS A 1 79 ? -24.165 15.716 24.806 1.00 48.12 79 LYS A CA 1
ATOM 670 C C . LYS A 1 79 ? -25.580 15.665 24.252 1.00 43.49 79 LYS A C 1
ATOM 671 O O . LYS A 1 79 ? -26.172 16.715 24.030 1.00 47.42 79 LYS A O 1
ATOM 677 N N . ARG A 1 80 ? -26.122 14.470 23.985 1.00 34.35 80 ARG A N 1
ATOM 678 C CA . ARG A 1 80 ? -27.460 14.356 23.549 1.00 34.10 80 ARG A CA 1
ATOM 679 C C . ARG A 1 80 ? -28.390 15.061 24.511 1.00 35.52 80 ARG A C 1
ATOM 680 O O . ARG A 1 80 ? -28.308 14.946 25.729 1.00 40.64 80 ARG A O 1
ATOM 688 N N . THR A 1 81 ? -29.330 15.763 23.924 1.00 44.68 81 THR A N 1
ATOM 689 C CA . THR A 1 81 ? -30.365 16.427 24.679 1.00 43.95 81 THR A CA 1
ATOM 690 C C . THR A 1 81 ? -31.376 15.434 25.245 1.00 41.75 81 THR A C 1
ATOM 691 O O . THR A 1 81 ? -31.947 15.658 26.318 1.00 55.25 81 THR A O 1
ATOM 695 N N . ASP A 1 82 ? -31.628 14.372 24.502 1.00 35.00 82 ASP A N 1
ATOM 696 C CA . ASP A 1 82 ? -32.542 13.342 24.932 1.00 36.60 82 ASP A CA 1
ATOM 697 C C . ASP A 1 82 ? -31.744 12.136 25.436 1.00 37.85 82 ASP A C 1
ATOM 698 O O . ASP A 1 82 ? -31.364 11.258 24.661 1.00 33.83 82 ASP A O 1
ATOM 703 N N . LEU A 1 83 ? -31.483 12.149 26.740 1.00 32.84 83 LEU A N 1
ATOM 704 C CA . LEU A 1 83 ? -30.757 11.136 27.474 1.00 31.26 83 LEU A CA 1
ATOM 705 C C . LEU A 1 83 ? -31.508 10.712 28.734 1.00 28.67 83 LEU A C 1
ATOM 706 O O . LEU A 1 83 ? -31.796 11.576 29.575 1.00 42.48 83 LEU A O 1
ATOM 711 N N . ASN A 1 84 ? -31.814 9.438 28.902 1.00 27.40 84 ASN A N 1
ATOM 712 C CA . ASN A 1 84 ? -32.490 8.999 30.097 1.00 28.97 84 ASN A CA 1
ATOM 713 C C . ASN A 1 84 ? -31.415 8.759 31.172 1.00 29.24 84 ASN A C 1
ATOM 714 O O . ASN A 1 84 ? -30.203 8.919 30.918 1.00 30.32 84 ASN A O 1
ATOM 719 N N . MET A 1 85 ? -31.795 8.381 32.405 1.00 28.37 85 MET A N 1
ATOM 720 C CA A MET A 1 85 ? -30.800 8.186 33.506 0.50 31.75 85 MET A CA 1
ATOM 721 C CA B MET A 1 85 ? -30.815 8.176 33.536 0.50 32.15 85 MET A CA 1
ATOM 722 C C . MET A 1 85 ? -29.796 7.047 33.270 1.00 32.57 85 MET A C 1
ATOM 723 O O . MET A 1 85 ? -28.567 7.152 33.498 1.00 33.56 85 MET A O 1
ATOM 732 N N . PHE A 1 86 ? -30.308 5.980 32.714 1.00 31.60 86 PHE A N 1
ATOM 733 C CA . PHE A 1 86 ? -29.485 4.828 32.438 1.00 30.18 86 PHE A CA 1
ATOM 734 C C . PHE A 1 86 ? -28.477 5.147 31.335 1.00 28.08 86 PHE A C 1
ATOM 735 O O . PHE A 1 86 ? -27.282 4.845 31.436 1.00 27.52 86 PHE A O 1
ATOM 743 N N . GLU A 1 87 ? -28.940 5.750 30.262 1.00 25.61 87 GLU A N 1
ATOM 744 C CA . GLU A 1 87 ? -28.019 6.142 29.155 1.00 24.61 87 GLU A CA 1
ATOM 745 C C . GLU A 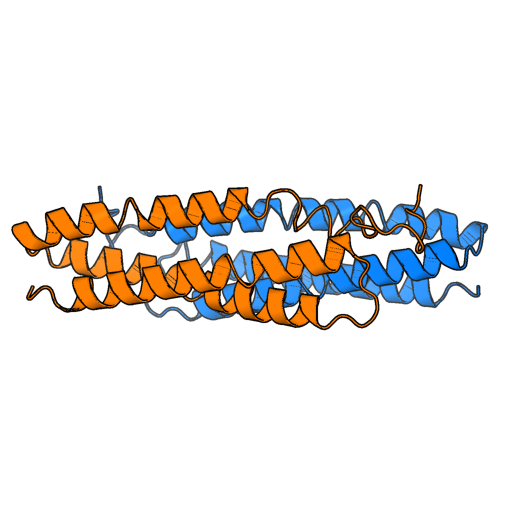1 87 ? -26.951 7.141 29.594 1.00 27.19 87 GLU A C 1
ATOM 746 O O . GLU A 1 87 ? -25.768 6.895 29.305 1.00 25.00 87 GLU A O 1
ATOM 752 N N . ARG A 1 88 ? -27.359 8.225 30.291 1.00 27.31 88 ARG A N 1
ATOM 753 C CA A ARG A 1 88 ? -26.435 9.233 30.788 0.50 31.33 88 ARG A CA 1
ATOM 754 C CA B ARG A 1 88 ? -26.435 9.234 30.791 0.50 31.14 88 ARG A CA 1
ATOM 755 C C . ARG A 1 88 ? -25.376 8.574 31.679 1.00 29.21 88 ARG A C 1
ATOM 756 O O . ARG A 1 88 ? -24.173 8.854 31.513 1.00 32.39 88 ARG A O 1
ATOM 771 N N . TYR A 1 89 ? -25.805 7.685 32.581 1.00 28.38 89 TYR A N 1
ATOM 772 C CA . TYR A 1 89 ? -24.889 6.993 33.467 1.00 31.07 89 TYR A CA 1
ATOM 773 C C . TYR A 1 89 ? -23.887 6.152 32.663 1.00 32.77 89 TYR A C 1
ATOM 774 O O . TYR A 1 89 ? -22.659 6.189 32.935 1.00 32.09 89 TYR A O 1
ATOM 783 N N . ASN A 1 90 ? -24.379 5.396 31.676 1.00 28.29 90 ASN A N 1
ATOM 784 C CA . ASN A 1 90 ? -23.514 4.538 30.904 1.00 29.53 90 ASN A CA 1
ATOM 785 C C . ASN A 1 90 ? -22.511 5.363 30.061 1.00 25.26 90 ASN A C 1
ATOM 786 O O . ASN A 1 90 ? -21.325 5.026 30.025 1.00 27.57 90 ASN A O 1
ATOM 791 N N . PHE A 1 91 ? -22.920 6.459 29.449 1.00 24.74 91 PHE A N 1
ATOM 792 C CA . PHE A 1 91 ? -22.012 7.244 28.609 1.00 24.15 91 PHE A CA 1
ATOM 793 C C . PHE A 1 91 ? -20.971 7.983 29.463 1.00 29.22 91 PHE A C 1
ATOM 794 O O . PHE A 1 91 ? -19.778 8.035 29.144 1.00 27.72 91 PHE A O 1
ATOM 802 N N . GLU A 1 92 ? -21.425 8.533 30.588 1.00 27.61 92 GLU A N 1
ATOM 803 C CA . GLU A 1 92 ? -20.510 9.270 31.495 1.00 33.44 92 GLU A CA 1
ATOM 804 C C . GLU A 1 92 ? -19.504 8.337 32.123 1.00 31.81 92 GLU A C 1
ATOM 805 O O . GLU A 1 92 ? -18.308 8.666 32.304 1.00 31.45 92 GLU A O 1
ATOM 811 N N . THR A 1 93 ? -19.973 7.146 32.472 1.00 28.14 93 THR A N 1
ATOM 812 C CA . THR A 1 93 ? -19.070 6.122 32.971 1.00 31.01 93 THR A CA 1
ATOM 813 C C . THR A 1 93 ? -18.008 5.713 31.949 1.00 28.54 93 THR A C 1
ATOM 814 O O . THR A 1 93 ? -16.818 5.554 32.252 1.00 31.37 93 THR A O 1
ATOM 818 N N . ALA A 1 94 ? -18.432 5.534 30.707 1.00 28.28 94 ALA A N 1
ATOM 819 C CA . ALA A 1 94 ? -17.521 5.178 29.636 1.00 26.15 94 ALA A CA 1
ATOM 820 C C . ALA A 1 94 ? -16.431 6.238 29.472 1.00 26.77 94 ALA A C 1
ATOM 821 O O . ALA A 1 94 ? -15.268 5.905 29.292 1.00 26.47 94 ALA A O 1
ATOM 823 N N . VAL A 1 95 ? -16.835 7.503 29.466 1.00 26.66 95 VAL A N 1
ATOM 824 C CA . VAL A 1 95 ? -15.923 8.621 29.355 1.00 28.89 95 VAL A CA 1
ATOM 825 C C . VAL A 1 95 ? -14.891 8.502 30.485 1.00 32.37 95 VAL A C 1
ATOM 826 O O . VAL A 1 95 ? -13.666 8.534 30.207 1.00 31.25 95 VAL A O 1
ATOM 830 N N . SER A 1 96 ? -15.339 8.316 31.721 1.00 32.02 96 SER A N 1
ATOM 831 C CA . SER A 1 96 ? -14.443 8.201 32.844 1.00 33.67 96 SER A CA 1
ATOM 832 C C . SER A 1 96 ? -13.448 7.014 32.702 1.00 33.04 96 SER A C 1
ATOM 833 O O . SER A 1 96 ? -12.227 7.172 32.958 1.00 31.86 96 SER A O 1
ATOM 836 N N . THR A 1 97 ? -13.967 5.844 32.339 1.00 28.65 97 THR A N 1
ATOM 837 C CA . THR A 1 97 ? -13.197 4.613 32.187 1.00 30.19 97 THR A CA 1
ATOM 838 C C . THR A 1 97 ? -12.133 4.858 31.117 1.00 26.74 97 THR A C 1
ATOM 839 O O . THR A 1 97 ? -10.940 4.481 31.294 1.00 28.90 97 THR A O 1
ATOM 843 N N . ILE A 1 98 ? -12.495 5.506 29.997 1.00 26.89 98 ILE A N 1
ATOM 844 C CA . ILE A 1 98 ? -11.493 5.751 28.950 1.00 26.31 98 ILE A CA 1
ATOM 845 C C . ILE A 1 98 ? -10.412 6.687 29.427 1.00 28.70 98 ILE A C 1
ATOM 846 O O . ILE A 1 98 ? -9.206 6.461 29.149 1.00 26.21 98 ILE A O 1
ATOM 851 N N . GLU A 1 99 ? -10.795 7.742 30.100 1.00 28.67 99 GLU A N 1
ATOM 852 C CA . GLU A 1 99 ? -9.831 8.794 30.465 1.00 30.21 99 GLU A CA 1
ATOM 853 C C . GLU A 1 99 ? -8.784 8.198 31.427 1.00 29.01 99 GLU A C 1
ATOM 854 O O . GLU A 1 99 ? -7.586 8.455 31.313 1.00 34.65 99 GLU A O 1
ATOM 860 N N . ILE A 1 100 ? -9.227 7.297 32.279 1.00 29.90 100 ILE A N 1
ATOM 861 C CA . ILE A 1 100 ? -8.335 6.561 33.208 1.00 33.93 100 ILE A CA 1
ATOM 862 C C . ILE A 1 100 ? -7.373 5.624 32.475 1.00 30.31 100 ILE A C 1
ATOM 863 O O . ILE A 1 100 ? -6.174 5.571 32.749 1.00 30.73 100 ILE A O 1
ATOM 868 N N . LEU A 1 101 ? -7.887 4.898 31.519 1.00 27.16 101 LEU A N 1
ATOM 869 C CA . LEU A 1 101 ? -7.092 3.972 30.767 1.00 25.35 101 LEU A CA 1
ATOM 870 C C . LEU A 1 101 ? -6.050 4.697 29.904 1.00 25.54 101 LEU A C 1
ATOM 871 O O . LEU A 1 101 ? -4.909 4.234 29.773 1.00 26.06 101 LEU A O 1
ATOM 876 N N . VAL A 1 102 ? -6.403 5.837 29.358 1.00 24.84 102 VAL A N 1
ATOM 877 C CA . VAL A 1 102 ? -5.473 6.623 28.550 1.00 25.70 102 VAL A CA 1
ATOM 878 C C . VAL A 1 102 ? -4.287 7.019 29.478 1.00 29.34 102 VAL A C 1
ATOM 879 O O . VAL A 1 102 ? -3.120 6.954 29.055 1.00 27.10 102 VAL A O 1
ATOM 883 N N . LYS A 1 103 ? -4.598 7.432 30.720 1.00 26.41 103 LYS A N 1
ATOM 884 C CA . LYS A 1 103 ? -3.560 7.757 31.683 1.00 32.27 103 LYS A CA 1
ATOM 885 C C . LYS A 1 103 ? -2.648 6.575 31.984 1.00 28.34 103 LYS A C 1
ATOM 886 O O . LYS A 1 103 ? -1.407 6.746 32.045 1.00 30.00 103 LYS A O 1
ATOM 892 N N . ASP A 1 104 ? -3.212 5.414 32.210 1.00 28.05 104 ASP A N 1
ATOM 893 C CA . ASP A 1 104 ? -2.439 4.232 32.491 1.00 29.04 104 ASP A CA 1
ATOM 894 C C . ASP A 1 104 ? -1.535 3.875 31.314 1.00 28.91 104 ASP A C 1
ATOM 895 O O . ASP A 1 104 ? -0.377 3.516 31.501 1.00 27.42 104 ASP A O 1
ATOM 900 N N . LEU A 1 105 ? -2.078 3.980 30.081 1.00 26.75 105 LEU A N 1
ATOM 901 C CA . LEU A 1 105 ? -1.242 3.738 28.927 1.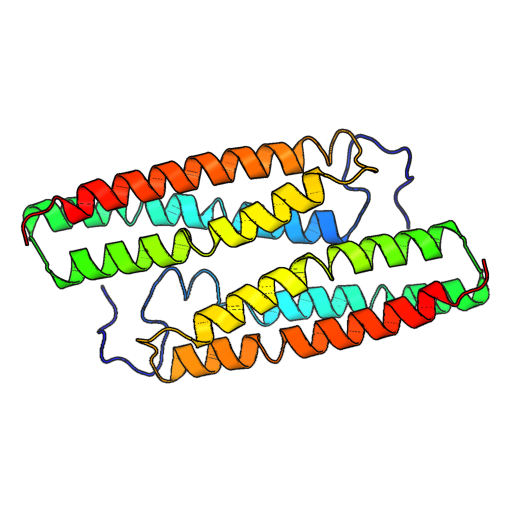00 25.44 105 LEU A CA 1
ATOM 902 C C . LEU A 1 105 ? -0.052 4.693 28.861 1.00 23.82 105 LEU A C 1
ATOM 903 O O . LEU A 1 105 ? 1.111 4.252 28.593 1.00 31.19 105 LEU A O 1
ATOM 908 N N . ALA A 1 106 ? -0.292 5.990 29.109 1.00 27.55 106 ALA A N 1
ATOM 909 C CA . ALA A 1 106 ? 0.762 7.012 28.975 1.00 29.54 106 ALA A CA 1
ATOM 910 C C . ALA A 1 106 ? 1.818 6.798 30.049 1.00 32.20 106 ALA A C 1
ATOM 911 O O . ALA A 1 106 ? 3.014 6.961 29.805 1.00 32.49 106 ALA A O 1
ATOM 913 N N . GLU A 1 107 ? 1.408 6.348 31.213 1.00 31.26 107 GLU A N 1
ATOM 914 C CA . GLU A 1 107 ? 2.355 6.071 32.299 1.00 35.21 107 GLU A CA 1
ATOM 915 C C . GLU A 1 107 ? 3.271 4.898 31.958 1.00 33.82 107 GLU A C 1
ATOM 916 O O . GLU A 1 107 ? 4.494 4.982 32.221 1.00 33.18 107 GLU A O 1
ATOM 922 N N . LEU A 1 108 ? 2.724 3.831 31.366 1.00 29.16 108 LEU A N 1
ATOM 923 C CA . LEU A 1 108 ? 3.558 2.715 30.935 1.00 28.39 108 LEU A CA 1
ATOM 924 C C . LEU A 1 108 ? 4.506 3.171 29.848 1.00 24.42 108 LEU A C 1
ATOM 925 O O . LEU A 1 108 ? 5.713 2.772 29.855 1.00 28.17 108 LEU A O 1
ATOM 930 N N . ALA A 1 109 ? 4.015 3.974 28.918 1.00 27.61 109 ALA A N 1
ATOM 931 C CA . ALA A 1 109 ? 4.879 4.485 27.861 1.00 29.39 109 ALA A CA 1
ATOM 932 C C . ALA A 1 109 ? 6.095 5.235 28.423 1.00 31.36 109 ALA A C 1
ATOM 933 O O . ALA A 1 109 ? 7.227 5.069 27.927 1.00 31.50 109 ALA A O 1
ATOM 935 N N . LYS A 1 110 ? 5.855 6.074 29.402 1.00 30.70 110 LYS A N 1
ATOM 936 C CA . LYS A 1 110 ? 6.942 6.788 30.095 1.00 33.83 110 LYS A CA 1
ATOM 937 C C . LYS A 1 110 ? 7.967 5.811 30.693 1.00 32.44 110 LYS A C 1
ATOM 938 O O . LYS A 1 110 ? 9.181 6.007 30.521 1.00 36.09 110 LYS A O 1
ATOM 944 N N . LYS A 1 111 ? 7.509 4.786 31.399 1.00 29.41 111 LYS A N 1
ATOM 945 C CA . LYS A 1 111 ? 8.418 3.822 32.015 1.00 31.06 111 LYS A CA 1
ATOM 946 C C . LYS A 1 111 ? 9.240 3.113 30.921 1.00 28.12 111 LYS A C 1
ATOM 947 O O . LYS A 1 111 ? 10.448 2.886 31.058 1.00 33.08 111 LYS A O 1
ATOM 953 N N . VAL A 1 112 ? 8.591 2.751 29.812 1.00 29.71 112 VAL A N 1
ATOM 954 C CA . VAL A 1 112 ? 9.252 2.031 28.763 1.00 29.01 112 VAL A CA 1
ATOM 955 C C . VAL A 1 112 ? 10.334 2.889 28.110 1.00 27.80 112 VAL A C 1
ATOM 956 O O . VAL A 1 112 ? 11.471 2.399 27.826 1.00 28.29 112 VAL A O 1
ATOM 960 N N . LYS A 1 113 ? 9.989 4.133 27.821 1.00 29.95 113 LYS A N 1
ATOM 961 C CA . LYS A 1 113 ? 10.940 5.059 27.192 1.00 33.82 113 LYS A CA 1
ATOM 962 C C . LYS A 1 113 ? 12.147 5.294 28.089 1.00 31.72 113 LYS A C 1
ATOM 963 O O . LYS A 1 113 ? 13.248 5.522 27.612 1.00 39.18 113 LYS A O 1
ATOM 969 N N . ALA A 1 114 ? 11.964 5.164 29.405 1.00 30.89 114 ALA A N 1
ATOM 970 C CA . ALA A 1 114 ? 13.068 5.376 30.390 1.00 35.59 114 ALA A CA 1
ATOM 971 C C . ALA A 1 114 ? 14.064 4.223 30.397 1.00 40.24 114 ALA A C 1
ATOM 972 O O . ALA A 1 114 ? 15.159 4.334 31.025 1.00 41.90 114 ALA A O 1
ATOM 974 N N . VAL A 1 115 ? 13.747 3.109 29.747 1.00 33.45 115 VAL A N 1
ATOM 975 C CA . VAL A 1 115 ? 14.678 1.998 29.732 1.00 33.30 115 VAL A CA 1
ATOM 976 C C . VAL A 1 115 ? 15.806 2.394 28.772 1.00 36.89 115 VAL A C 1
ATOM 977 O O . VAL A 1 115 ? 15.562 2.710 27.605 1.00 41.77 115 VAL A O 1
ATOM 981 N N . LYS A 1 116 ? 17.039 2.422 29.295 1.00 39.83 116 LYS A N 1
ATOM 982 C CA . LYS A 1 116 ? 18.205 2.799 28.480 1.00 49.82 116 LYS A CA 1
ATOM 983 C C . LYS A 1 116 ? 18.571 1.583 27.629 1.00 47.35 116 LYS A C 1
ATOM 984 O O . LYS A 1 116 ? 19.061 0.609 28.190 1.00 51.26 116 LYS A O 1
ATOM 990 N N . SER A 1 117 ? 18.340 1.647 26.294 1.00 51.86 117 SER A N 1
ATOM 991 C CA . SER A 1 117 ? 18.409 0.474 25.376 1.00 51.82 117 SER A CA 1
ATOM 992 C C . SER A 1 117 ? 19.465 0.554 24.253 1.00 58.02 117 SER A C 1
ATOM 993 O O . SER A 1 117 ? 20.070 1.605 23.999 1.00 69.42 117 SER A O 1
ATOM 996 N N . GLY B 1 1 ? 8.380 -14.393 20.591 0.50 50.35 1 GLY B N 1
ATOM 997 C CA . GLY B 1 1 ? 6.939 -14.010 20.732 1.00 41.83 1 GLY B CA 1
ATOM 998 C C . GLY B 1 1 ? 6.466 -12.860 19.858 1.00 41.21 1 GLY B C 1
ATOM 999 O O . GLY B 1 1 ? 5.332 -12.850 19.398 1.00 47.13 1 GLY B O 1
ATOM 1000 N N . LEU B 1 2 ? 7.328 -11.875 19.667 1.00 30.30 2 LEU B N 1
ATOM 1001 C CA . LEU B 1 2 ? 7.006 -10.776 18.774 1.00 25.06 2 LEU B CA 1
ATOM 1002 C C . LEU B 1 2 ? 6.975 -11.268 17.324 1.00 24.86 2 LEU B C 1
ATOM 1003 O O . LEU B 1 2 ? 7.828 -12.063 16.938 1.00 26.49 2 LEU B O 1
ATOM 1008 N N . VAL B 1 3 ? 6.042 -10.768 16.534 1.00 23.75 3 VAL B N 1
ATOM 1009 C CA . VAL B 1 3 ? 6.035 -11.082 15.116 1.00 22.43 3 VAL B CA 1
ATOM 1010 C C . VAL B 1 3 ? 7.157 -10.303 14.461 1.00 20.15 3 VAL B C 1
ATOM 1011 O O . VAL B 1 3 ? 7.296 -9.109 14.655 1.00 20.57 3 VAL B O 1
ATOM 1015 N N . PRO B 1 4 ? 7.977 -10.956 13.649 1.00 21.64 4 PRO B N 1
ATOM 1016 C CA . PRO B 1 4 ? 9.043 -10.245 12.962 1.00 23.36 4 PRO B CA 1
ATOM 1017 C C . PRO B 1 4 ? 8.536 -9.060 12.157 1.00 22.36 4 PRO B C 1
ATOM 1018 O O . PRO B 1 4 ? 7.479 -9.166 11.457 1.00 20.34 4 PRO B O 1
ATOM 1022 N N . ARG B 1 5 ? 9.261 -7.952 12.180 1.00 20.31 5 ARG B N 1
ATOM 1023 C CA . ARG B 1 5 ? 8.810 -6.771 11.479 1.00 19.05 5 ARG B CA 1
ATOM 1024 C C . ARG B 1 5 ? 8.774 -7.018 9.946 1.00 17.91 5 ARG B C 1
ATOM 1025 O O . ARG B 1 5 ? 8.035 -6.270 9.236 1.00 19.22 5 ARG B O 1
ATOM 1033 N N . GLY B 1 6 ? 9.577 -7.953 9.436 1.00 18.84 6 GLY B N 1
ATOM 1034 C CA . GLY B 1 6 ? 9.571 -8.284 8.036 1.00 19.65 6 GLY B CA 1
ATOM 1035 C C . GLY B 1 6 ? 8.423 -9.126 7.589 1.00 18.21 6 GLY B C 1
ATOM 1036 O O . GLY B 1 6 ? 8.297 -9.364 6.379 1.00 21.54 6 GLY B O 1
ATOM 1037 N N . SER B 1 7 ? 7.562 -9.629 8.494 1.00 18.55 7 SER B N 1
ATOM 1038 C CA A SER B 1 7 ? 6.429 -10.462 8.071 0.50 19.03 7 SER B CA 1
ATOM 1039 C CA B SER B 1 7 ? 6.414 -10.448 8.073 0.50 18.78 7 SER B CA 1
ATOM 1040 C C . SER B 1 7 ? 5.472 -9.579 7.258 1.00 20.65 7 SER B C 1
ATOM 1041 O O . SER B 1 7 ? 5.235 -8.454 7.616 1.00 19.43 7 SER B O 1
ATOM 1046 N N . GLU B 1 8 ? 4.935 -10.111 6.166 1.00 18.78 8 GLU B N 1
ATOM 1047 C CA . GLU B 1 8 ? 4.038 -9.386 5.295 1.00 17.62 8 GLU B CA 1
ATOM 1048 C C . GLU B 1 8 ? 2.621 -9.914 5.281 1.00 18.01 8 GLU B C 1
ATOM 1049 O O . GLU B 1 8 ? 1.723 -9.280 4.662 1.00 20.31 8 GLU B O 1
ATOM 1055 N N . ASP B 1 9 ? 2.373 -11.040 5.911 1.00 18.39 9 ASP B N 1
ATOM 1056 C CA . ASP B 1 9 ? 1.150 -11.812 5.743 1.00 20.56 9 ASP B CA 1
ATOM 1057 C C . ASP B 1 9 ? 0.221 -11.866 6.942 1.00 21.58 9 ASP B C 1
ATOM 1058 O O . ASP B 1 9 ? -0.696 -12.662 6.936 1.00 23.00 9 ASP B O 1
ATOM 1063 N N . LYS B 1 10 ? 0.483 -11.064 7.955 1.00 19.67 10 LYS B N 1
ATOM 1064 C CA . LYS B 1 10 ? -0.302 -11.118 9.157 1.00 19.41 10 LYS B CA 1
ATOM 1065 C C . LYS B 1 10 ? -0.238 -9.788 9.904 1.00 17.29 10 LYS B C 1
ATOM 1066 O O . LYS B 1 10 ? 0.538 -8.938 9.539 1.00 18.28 10 LYS B O 1
ATOM 1072 N N . TRP B 1 11 ? -1.080 -9.600 10.925 1.00 17.77 11 TRP B N 1
ATOM 1073 C CA . TRP B 1 11 ? -0.989 -8.479 11.809 1.00 17.63 11 TRP B CA 1
ATOM 1074 C C . TRP B 1 11 ? 0.294 -8.613 12.632 1.00 19.49 11 TRP B C 1
ATOM 1075 O O . TRP B 1 11 ? 0.457 -9.566 13.344 1.00 22.48 11 TRP B O 1
ATOM 1086 N N . ARG B 1 12 ? 1.162 -7.659 12.515 1.00 15.34 12 ARG B N 1
ATOM 1087 C CA . ARG B 1 12 ? 2.391 -7.677 13.308 1.00 17.02 12 ARG B CA 1
ATOM 1088 C C . ARG B 1 12 ? 2.123 -7.241 14.718 1.00 17.75 12 ARG B C 1
ATOM 1089 O O . ARG B 1 12 ? 2.945 -7.594 15.619 1.00 20.42 12 ARG B O 1
ATOM 1097 N N . ASN B 1 13 ? 1.128 -6.401 14.894 1.00 16.50 13 ASN B N 1
ATOM 1098 C CA . ASN B 1 13 ? 0.829 -5.812 16.226 1.00 16.45 13 ASN B CA 1
ATOM 1099 C C . ASN B 1 13 ? -0.337 -6.466 16.874 1.00 16.76 13 ASN B C 1
ATOM 1100 O O . ASN B 1 13 ? -1.392 -6.593 16.301 1.00 17.12 13 ASN B O 1
ATOM 1105 N N . ALA B 1 14 ? -0.152 -6.883 18.156 1.00 17.84 14 ALA B N 1
ATOM 1106 C CA . ALA B 1 14 ? -1.227 -7.544 18.849 1.00 19.18 14 ALA B CA 1
ATOM 1107 C C . ALA B 1 14 ? -2.477 -6.712 18.991 1.00 17.27 14 ALA B C 1
ATOM 1108 O O . ALA B 1 14 ? -3.582 -7.279 18.949 1.00 20.18 14 ALA B O 1
ATOM 1110 N N . PHE B 1 15 ? -2.355 -5.416 19.232 1.00 18.79 15 PHE B N 1
ATOM 1111 C CA . PHE B 1 15 ? -3.542 -4.593 19.391 1.00 18.27 15 PHE B CA 1
ATOM 1112 C C . PHE B 1 15 ? -4.279 -4.412 18.060 1.00 19.52 15 PHE B C 1
ATOM 1113 O O . PHE B 1 15 ? -5.495 -4.254 18.052 1.00 19.32 15 PHE B O 1
ATOM 1121 N N . ASP B 1 16 ? -3.533 -4.399 16.946 1.00 17.21 16 ASP B N 1
ATOM 1122 C CA . ASP B 1 16 ? -4.232 -4.402 15.611 1.00 16.43 16 ASP B CA 1
ATOM 1123 C C . ASP B 1 16 ? -5.041 -5.673 15.464 1.00 17.48 16 ASP B C 1
ATOM 1124 O O . ASP B 1 16 ? -6.225 -5.626 15.055 1.00 18.36 16 ASP B O 1
ATOM 1129 N N . HIS B 1 17 ? -4.454 -6.810 15.741 1.00 17.93 17 HIS B N 1
ATOM 1130 C CA . HIS B 1 17 ? -5.156 -8.066 15.628 1.00 18.88 17 HIS B CA 1
ATOM 1131 C C . HIS B 1 17 ? -6.419 -8.000 16.537 1.00 20.59 17 HIS B C 1
ATOM 1132 O O . HIS B 1 17 ? -7.512 -8.426 16.137 1.00 21.35 17 HIS B O 1
ATOM 1139 N N . MET B 1 18 ? -6.244 -7.594 17.800 1.00 19.93 18 MET B N 1
ATOM 1140 C CA A MET B 1 18 ? -7.366 -7.493 18.738 0.50 23.22 18 MET B CA 1
ATOM 1141 C CA B MET B 1 18 ? -7.363 -7.540 18.715 0.50 22.72 18 MET B CA 1
ATOM 1142 C C . MET B 1 18 ? -8.499 -6.651 18.183 1.00 23.65 18 MET B C 1
ATOM 1143 O O . MET B 1 18 ? -9.673 -7.044 18.221 1.00 24.32 18 MET B O 1
ATOM 1152 N N . LEU B 1 19 ? -8.177 -5.487 17.689 1.00 19.85 19 LEU B N 1
ATOM 1153 C CA . LEU B 1 19 ? -9.195 -4.561 17.165 1.00 21.28 19 LEU B CA 1
ATOM 1154 C C . LEU B 1 19 ? -9.822 -4.978 15.887 1.00 22.69 19 LEU B C 1
ATOM 1155 O O . LEU B 1 19 ? -11.012 -4.747 15.655 1.00 24.48 19 LEU B O 1
ATOM 1160 N N . MET B 1 20 ? -9.064 -5.626 15.033 1.00 21.04 20 MET B N 1
ATOM 1161 C CA . MET B 1 20 ? -9.520 -5.912 13.671 1.00 22.26 20 MET B CA 1
ATOM 1162 C C . MET B 1 20 ? -9.917 -7.326 13.335 1.00 30.56 20 MET B C 1
ATOM 1163 O O . MET B 1 20 ? -10.533 -7.549 12.288 1.00 30.70 20 MET B O 1
ATOM 1168 N N . GLU B 1 21 ? -9.581 -8.292 14.157 1.00 33.31 21 GLU B N 1
ATOM 1169 C CA . GLU B 1 21 ? -9.748 -9.702 13.745 1.00 36.71 21 GLU B CA 1
ATOM 1170 C C . GLU B 1 21 ? -11.226 -10.034 13.433 1.00 36.44 21 GLU B C 1
ATOM 1171 O O . GLU B 1 21 ? -11.482 -10.833 12.519 1.00 43.72 21 GLU B O 1
ATOM 1177 N N . GLU B 1 22 ? -12.178 -9.444 14.168 1.00 28.71 22 GLU B N 1
ATOM 1178 C CA . GLU B 1 22 ? -13.597 -9.711 13.913 1.00 27.86 22 GLU B CA 1
ATOM 1179 C C . GLU B 1 22 ? -14.233 -8.514 13.284 1.00 28.15 22 GLU B C 1
ATOM 1180 O O . GLU B 1 22 ? -15.457 -8.364 13.328 1.00 25.28 22 GLU B O 1
ATOM 1186 N N . PHE B 1 23 ? -13.472 -7.664 12.646 1.00 24.96 23 PHE B N 1
ATOM 1187 C CA A PHE B 1 23 ? -14.056 -6.424 12.139 0.50 22.22 23 PHE B CA 1
ATOM 1188 C CA B PHE B 1 23 ? -14.094 -6.392 12.181 0.50 23.25 23 PHE B CA 1
ATOM 1189 C C . PHE B 1 23 ? -15.234 -6.586 11.134 1.00 21.76 23 PHE B C 1
ATOM 1190 O O . PHE B 1 23 ? -16.266 -5.970 11.191 1.00 23.67 23 PHE B O 1
ATOM 1205 N N . GLU B 1 24 ? -14.969 -7.454 10.176 1.00 27.15 24 GLU B N 1
ATOM 1206 C CA . GLU B 1 24 ? -15.908 -7.573 9.093 1.00 32.28 24 GLU B CA 1
ATOM 1207 C C . GLU B 1 24 ? -17.194 -8.216 9.636 1.00 27.21 24 GLU B C 1
ATOM 1208 O O . GLU B 1 24 ? -18.295 -7.837 9.258 1.00 28.65 24 GLU B O 1
ATOM 1214 N N . GLU B 1 25 ? -17.066 -9.112 10.601 1.00 29.24 25 GLU B N 1
ATOM 1215 C CA . GLU B 1 25 ? -18.196 -9.680 11.315 1.00 32.47 25 GLU B CA 1
ATOM 1216 C C . GLU B 1 25 ? -19.013 -8.647 12.099 1.00 29.42 25 GLU B C 1
ATOM 1217 O O . GLU B 1 25 ? -20.283 -8.682 12.149 1.00 30.42 25 GLU B O 1
ATOM 1223 N N . LYS B 1 26 ? -18.313 -7.730 12.752 1.00 25.57 26 LYS B N 1
ATOM 1224 C CA . LYS B 1 26 ? -18.984 -6.664 13.486 1.00 21.92 26 LYS B CA 1
ATOM 1225 C C . LYS B 1 26 ? -19.728 -5.772 12.490 1.00 21.82 26 LYS B C 1
ATOM 1226 O O . LYS B 1 26 ? -20.820 -5.286 12.770 1.00 23.48 26 LYS B O 1
ATOM 1232 N N . MET B 1 27 ? -19.123 -5.495 11.358 1.00 21.00 27 MET B N 1
ATOM 1233 C CA . MET B 1 27 ? -19.794 -4.649 10.357 1.00 21.85 27 MET B CA 1
ATOM 1234 C C . MET B 1 27 ? -21.036 -5.367 9.808 1.00 22.62 27 MET B C 1
ATOM 1235 O O . MET B 1 27 ? -22.083 -4.712 9.534 1.00 23.51 27 MET B O 1
ATOM 1240 N N . ASP B 1 28 ? -20.944 -6.704 9.692 1.00 24.35 28 ASP B N 1
ATOM 1241 C CA . ASP B 1 28 ? -22.095 -7.495 9.264 1.00 27.24 28 ASP B CA 1
ATOM 1242 C C . ASP B 1 28 ? -23.251 -7.318 10.236 1.00 28.50 28 ASP B C 1
ATOM 1243 O O . ASP B 1 28 ? -24.421 -7.316 9.834 1.00 28.63 28 ASP B O 1
ATOM 1248 N N . GLN B 1 29 ? -22.954 -7.196 11.515 1.00 24.05 29 GLN B N 1
ATOM 1249 C CA . GLN B 1 29 ? -23.968 -6.956 12.517 1.00 27.96 29 GLN B CA 1
ATOM 1250 C C . GLN B 1 29 ? -24.605 -5.578 12.402 1.00 24.80 29 GLN B C 1
ATOM 1251 O O . GLN B 1 29 ? -25.819 -5.445 12.595 1.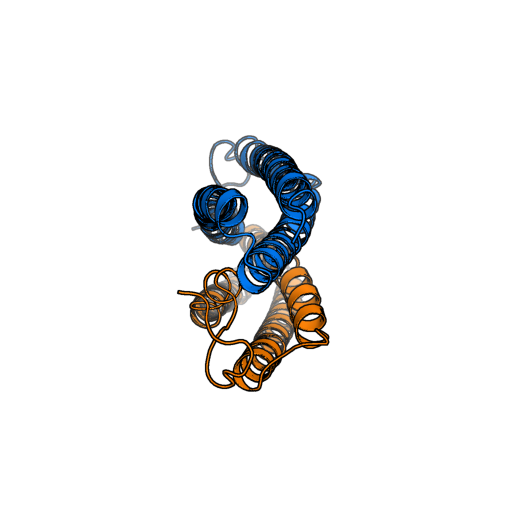00 26.29 29 GLN B O 1
ATOM 1257 N N . ILE B 1 30 ? -23.833 -4.557 12.048 1.00 22.48 30 ILE B N 1
ATOM 1258 C CA . ILE B 1 30 ? -24.412 -3.257 11.736 1.00 22.12 30 ILE B CA 1
ATOM 1259 C C . ILE B 1 30 ? -25.313 -3.336 10.489 1.00 24.08 30 ILE B C 1
ATOM 1260 O O . ILE B 1 30 ? -26.417 -2.793 10.479 1.00 24.11 30 ILE B O 1
ATOM 1265 N N . GLU B 1 31 ? -24.831 -3.990 9.449 1.00 23.02 31 GLU B N 1
ATOM 1266 C CA . GLU B 1 31 ? -25.566 -4.182 8.213 1.00 23.61 31 GLU B CA 1
ATOM 1267 C C . GLU B 1 31 ? -26.909 -4.867 8.552 1.00 25.14 31 GLU B C 1
ATOM 126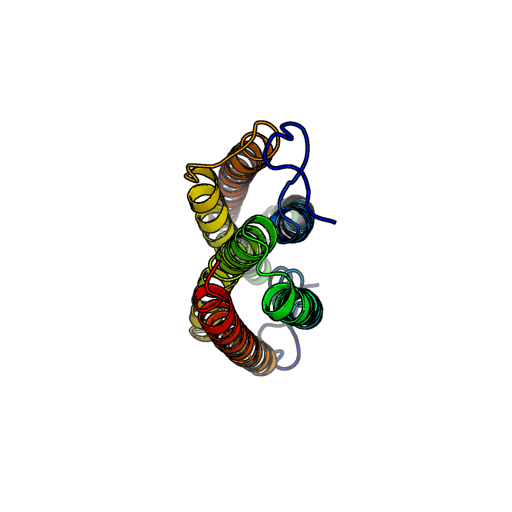8 O O . GLU B 1 31 ? -27.964 -4.484 8.016 1.00 25.66 31 GLU B O 1
ATOM 1274 N N . HIS B 1 32 ? -26.876 -5.869 9.423 1.00 25.01 32 HIS B N 1
ATOM 1275 C CA . HIS B 1 32 ? -28.090 -6.551 9.828 1.00 31.28 32 HIS B CA 1
ATOM 1276 C C . HIS B 1 32 ? -29.041 -5.591 10.557 1.00 32.13 32 HIS B C 1
ATOM 1277 O O . HIS B 1 32 ? -30.273 -5.623 10.347 1.00 29.63 32 HIS B O 1
ATOM 1284 N N . GLY B 1 33 ? -28.491 -4.724 11.409 1.00 25.23 33 GLY B N 1
ATOM 1285 C CA . GLY B 1 33 ? -29.369 -3.755 12.079 1.00 28.66 33 GLY B CA 1
ATOM 1286 C C . GLY B 1 33 ? -30.033 -2.837 11.054 1.00 25.40 33 GLY B C 1
ATOM 1287 O O . GLY B 1 33 ? -31.228 -2.475 11.212 1.00 27.76 33 GLY B O 1
ATOM 1288 N N . LEU B 1 34 ? -29.262 -2.366 10.073 1.00 24.40 34 LEU B N 1
ATOM 1289 C CA . LEU B 1 34 ? -29.770 -1.565 8.967 1.00 24.98 34 LEU B CA 1
ATOM 1290 C C . LEU B 1 34 ? -30.863 -2.335 8.186 1.00 26.95 34 LEU B C 1
ATOM 1291 O O . LEU B 1 34 ? -31.893 -1.748 7.807 1.00 27.19 34 LEU B O 1
ATOM 1296 N N . LEU B 1 35 ? -30.710 -3.643 8.007 1.00 26.88 35 LEU B N 1
ATOM 1297 C CA . LEU B 1 35 ? -31.736 -4.460 7.332 1.00 30.04 35 LEU B CA 1
ATOM 1298 C C . LEU B 1 35 ? -33.028 -4.420 8.143 1.00 29.99 35 LEU B C 1
ATOM 1299 O O . LEU B 1 35 ? -34.133 -4.268 7.551 1.00 31.85 35 LEU B O 1
ATOM 1304 N N . MET B 1 36 ? -32.911 -4.583 9.459 1.00 28.66 36 MET B N 1
ATOM 1305 C CA A MET B 1 36 ? -34.075 -4.603 10.343 0.50 27.27 36 MET B CA 1
ATOM 1306 C CA B MET B 1 36 ? -34.076 -4.602 10.357 0.50 29.15 36 MET B CA 1
ATOM 1307 C C . MET B 1 36 ? -34.791 -3.266 10.283 1.00 29.77 36 MET B C 1
ATOM 1308 O O . MET B 1 36 ? -36.042 -3.210 10.211 1.00 31.16 36 MET B O 1
ATOM 1317 N N . LEU B 1 37 ? -34.025 -2.190 10.243 1.00 25.19 37 LEU B N 1
ATOM 1318 C CA . LEU B 1 37 ? -34.597 -0.834 10.108 1.00 22.00 37 LEU B CA 1
ATOM 1319 C C . LEU B 1 37 ? -35.263 -0.626 8.727 1.00 23.35 37 LEU B C 1
ATOM 1320 O O . LEU B 1 37 ? -36.313 0.017 8.649 1.00 25.08 37 LEU B O 1
ATOM 1325 N N . SER B 1 38 ? -34.696 -1.202 7.689 1.00 25.41 38 SER B N 1
ATOM 1326 C CA . SER B 1 38 ? -35.334 -1.159 6.327 1.00 29.00 38 SER B CA 1
ATOM 1327 C C . SER B 1 38 ? -36.689 -1.826 6.332 1.00 28.31 38 SER B C 1
ATOM 1328 O O . SER B 1 38 ? -37.646 -1.324 5.763 1.00 30.92 38 SER B O 1
ATOM 1331 N N . GLU B 1 39 ? -36.782 -2.959 7.016 1.00 28.50 39 GLU B N 1
ATOM 1332 C CA . GLU B 1 39 ? -38.037 -3.669 7.154 1.00 31.65 39 GLU B CA 1
ATOM 1333 C C . GLU B 1 39 ? -39.050 -2.893 8.035 1.00 28.97 39 GLU B C 1
ATOM 1334 O O . GLU B 1 39 ? -40.250 -2.814 7.723 1.00 31.46 39 GLU B O 1
ATOM 1340 N N . GLN B 1 40 ? -38.574 -2.215 9.069 1.00 28.24 40 GLN B N 1
ATOM 1341 C CA . GLN B 1 40 ? -39.442 -1.327 9.836 1.00 27.08 40 GLN B CA 1
ATOM 1342 C C . GLN B 1 40 ? -39.940 -0.153 8.991 1.00 25.76 40 GLN B C 1
ATOM 1343 O O . GLN B 1 40 ? -41.099 0.263 9.125 1.00 28.28 40 GLN B O 1
ATOM 1349 N N . TYR B 1 41 ? -39.099 0.358 8.100 1.00 25.57 41 TYR B N 1
ATOM 1350 C CA . TYR B 1 41 ? -39.479 1.403 7.189 1.00 26.19 41 TYR B CA 1
ATOM 1351 C C . TYR B 1 41 ? -40.676 0.944 6.298 1.00 29.32 41 TYR B C 1
ATOM 1352 O O . TYR B 1 41 ? -41.621 1.728 6.048 1.00 26.67 41 TYR B O 1
ATOM 1361 N N . LYS B 1 42 ? -40.658 -0.305 5.870 1.00 28.84 42 LYS B N 1
ATOM 1362 C CA . LYS B 1 42 ? -41.776 -0.790 5.061 1.00 32.66 42 LYS B CA 1
ATOM 1363 C C . LYS B 1 42 ? -43.089 -0.798 5.868 1.00 30.89 42 LYS B C 1
ATOM 1364 O O . LYS B 1 42 ? -44.178 -0.547 5.293 1.00 31.64 42 LYS B O 1
ATOM 1370 N N . GLU B 1 43 ? -43.017 -1.113 7.172 1.00 29.71 43 GLU B N 1
ATOM 1371 C CA . GLU B 1 43 ? -44.180 -1.043 8.027 1.00 28.72 43 GLU B CA 1
ATOM 1372 C C . GLU B 1 43 ? -44.636 0.403 8.166 1.00 26.92 43 GLU B C 1
ATOM 1373 O O . GLU B 1 43 ? -45.830 0.714 7.988 1.00 26.81 43 GLU B O 1
ATOM 1379 N N . LEU B 1 44 ? -43.671 1.302 8.409 1.00 24.27 44 LEU B N 1
ATOM 1380 C CA . LEU B 1 44 ? -43.913 2.717 8.544 1.00 21.54 44 LEU B CA 1
ATOM 1381 C C . LEU B 1 44 ? -44.631 3.359 7.347 1.00 23.62 44 LEU B C 1
ATOM 1382 O O . LEU B 1 44 ? -45.511 4.184 7.510 1.00 23.34 44 LEU B O 1
ATOM 1387 N N . GLU B 1 45 ? -44.260 2.939 6.123 1.00 23.44 45 GLU B N 1
ATOM 1388 C CA . GLU B 1 45 ? -44.924 3.471 4.948 1.00 26.28 45 GLU B CA 1
ATOM 1389 C C . GLU B 1 45 ? -46.439 3.236 5.009 1.00 27.56 45 GLU B C 1
ATOM 1390 O O . GLU B 1 45 ? -47.193 4.036 4.479 1.00 32.12 45 GLU B O 1
ATOM 1396 N N . LYS B 1 46 ? -46.860 2.108 5.551 1.00 25.97 46 LYS B N 1
ATOM 1397 C CA . LYS B 1 46 ? -48.262 1.805 5.780 1.00 27.46 46 LYS B CA 1
ATOM 1398 C C . LYS B 1 46 ? -48.920 2.455 6.984 1.00 30.93 46 LYS B C 1
ATOM 1399 O O . LYS B 1 46 ? -50.004 3.038 6.886 1.00 33.03 46 LYS B O 1
ATOM 1405 N N . THR B 1 47 ? -48.291 2.372 8.132 1.00 26.54 47 THR B N 1
ATOM 1406 C CA . THR B 1 47 ? -48.905 2.866 9.382 1.00 24.34 47 THR B CA 1
ATOM 1407 C C . THR B 1 47 ? -48.775 4.349 9.606 1.00 24.94 47 THR B C 1
ATOM 1408 O O . THR B 1 47 ? -49.573 4.925 10.336 1.00 25.11 47 THR B O 1
ATOM 1412 N N . LYS B 1 48 ? -47.723 4.940 9.063 1.00 23.38 48 LYS B N 1
ATOM 1413 C CA . LYS B 1 48 ? -47.360 6.333 9.220 1.00 21.38 48 LYS B CA 1
ATOM 1414 C C . LYS B 1 48 ? -47.108 6.648 10.689 1.00 23.76 48 LYS B C 1
ATOM 1415 O O . LYS B 1 48 ? -47.191 7.780 11.082 1.00 26.77 48 LYS B O 1
ATOM 1421 N N . SER B 1 49 ? -46.754 5.637 11.450 1.00 21.48 49 SER B N 1
ATOM 1422 C CA . SER B 1 49 ? -46.470 5.819 12.905 1.00 19.88 49 SER B CA 1
ATOM 1423 C C . SER B 1 49 ? -45.372 6.861 13.151 1.00 21.15 49 SER B C 1
ATOM 1424 O O . SER B 1 49 ? -44.214 6.621 12.788 1.00 21.63 49 SER B O 1
ATOM 1427 N N . LYS B 1 50 ? -45.717 7.954 13.823 1.00 20.43 50 LYS B N 1
ATOM 1428 C CA . LYS B 1 50 ? -44.782 8.987 14.164 1.00 23.68 50 LYS B CA 1
ATOM 1429 C C . LYS B 1 50 ? -43.694 8.385 15.066 1.00 21.84 50 LYS B C 1
ATOM 1430 O O . LYS B 1 50 ? -42.516 8.693 14.904 1.00 22.46 50 LYS B O 1
ATOM 1436 N N . GLU B 1 51 ? -44.071 7.528 16.023 1.00 20.69 51 GLU B N 1
ATOM 1437 C CA . GLU B 1 51 ? -43.081 6.962 16.939 1.00 20.92 51 GLU B CA 1
ATOM 1438 C C . GLU B 1 51 ? -42.090 6.078 16.216 1.00 22.12 51 GLU B C 1
ATOM 1439 O O . GLU B 1 51 ? -40.870 6.111 16.508 1.00 22.33 51 GLU B O 1
ATOM 1445 N N . LEU B 1 52 ? -42.575 5.247 15.300 1.00 19.02 52 LEU B N 1
ATOM 1446 C CA . LEU B 1 52 ? -41.710 4.370 14.555 1.00 19.74 52 LEU B CA 1
ATOM 1447 C C . LEU B 1 52 ? -40.769 5.198 13.656 1.00 20.96 52 LEU B C 1
ATOM 1448 O O . LEU B 1 52 ? -39.532 4.928 13.605 1.00 20.12 52 LEU B O 1
ATOM 1453 N N . LYS B 1 53 ? -41.286 6.227 12.965 1.00 19.87 53 LYS B N 1
ATOM 1454 C CA . LYS B 1 53 ? -40.449 7.094 12.164 1.00 20.13 53 LYS B CA 1
ATOM 1455 C C . LYS B 1 53 ? -39.330 7.730 13.006 1.00 21.11 53 LYS B C 1
ATOM 1456 O O . LYS B 1 53 ? -38.124 7.688 12.623 1.00 20.74 53 LYS B O 1
ATOM 1462 N N . GLU B 1 54 ? -39.696 8.297 14.144 1.00 20.94 54 GLU B N 1
ATOM 1463 C CA . GLU B 1 54 ? -38.681 8.963 14.978 1.00 21.13 54 GLU B CA 1
ATOM 1464 C C . GLU B 1 54 ? -37.662 7.984 15.476 1.00 20.12 54 GLU B C 1
ATOM 1465 O O . GLU B 1 54 ? -36.446 8.369 15.560 1.00 22.31 54 GLU B O 1
ATOM 1471 N N . GLN B 1 55 ? -38.098 6.786 15.842 1.00 20.31 55 GLN B N 1
ATOM 1472 C CA . GLN B 1 55 ? -37.189 5.817 16.414 1.00 20.43 55 GLN B CA 1
ATOM 1473 C C . GLN B 1 55 ? -36.218 5.297 15.358 1.00 21.27 55 GLN B C 1
ATOM 1474 O O . GLN B 1 55 ? -34.992 5.222 15.626 1.00 20.29 55 GLN B O 1
ATOM 1480 N N . ILE B 1 56 ? -36.699 5.040 14.145 1.00 19.30 56 ILE B N 1
ATOM 1481 C CA . ILE B 1 56 ? -35.777 4.645 13.072 1.00 20.38 56 ILE B CA 1
ATOM 1482 C C . ILE B 1 56 ? -34.716 5.737 12.886 1.00 20.67 56 ILE B C 1
ATOM 1483 O O . ILE B 1 56 ? -33.532 5.438 12.791 1.00 19.80 56 ILE B O 1
ATOM 1488 N N . LEU B 1 57 ? -35.118 6.994 12.817 1.00 21.41 57 LEU B N 1
ATOM 1489 C CA . LEU B 1 57 ? -34.175 8.130 12.659 1.00 22.29 57 LEU B CA 1
ATOM 1490 C C . LEU B 1 57 ? -33.165 8.192 13.823 1.00 24.56 57 LEU B C 1
ATOM 1491 O O . LEU B 1 57 ? -31.982 8.461 13.608 1.00 22.53 57 LEU B O 1
ATOM 1496 N N . ARG B 1 58 ? -33.610 7.930 15.045 1.00 21.09 58 ARG B N 1
ATOM 1497 C CA . ARG B 1 58 ? -32.664 7.938 16.193 1.00 23.37 58 ARG B CA 1
ATOM 1498 C C . ARG B 1 58 ? -31.663 6.841 16.012 1.00 18.76 58 ARG B C 1
ATOM 1499 O O . ARG B 1 58 ? -30.448 7.054 16.247 1.00 23.50 58 ARG B O 1
ATOM 1507 N N . GLU B 1 59 ? -32.092 5.661 15.617 1.00 19.39 59 GLU B N 1
ATOM 1508 C CA . GLU B 1 59 ? -31.179 4.542 15.471 1.00 20.04 59 GLU B CA 1
ATOM 1509 C C . GLU B 1 59 ? -30.183 4.844 14.361 1.00 21.67 59 GLU B C 1
ATOM 1510 O O . GLU B 1 59 ? -28.961 4.570 14.481 1.00 21.11 59 GLU B O 1
ATOM 1516 N N . LEU B 1 60 ? -30.678 5.406 13.243 1.00 20.69 60 LEU B N 1
ATOM 1517 C CA . LEU B 1 60 ? -29.745 5.707 12.143 1.00 21.02 60 LEU B CA 1
ATOM 1518 C C . LEU B 1 60 ? -28.770 6.823 12.517 1.00 22.63 60 LEU B C 1
ATOM 1519 O O . LEU B 1 60 ? -27.609 6.807 12.076 1.00 24.54 60 LEU B O 1
ATOM 1524 N N . THR B 1 61 ? -29.181 7.773 13.330 1.00 22.15 61 THR B N 1
ATOM 1525 C CA . THR B 1 61 ? -28.290 8.844 13.798 1.00 23.80 61 THR B CA 1
ATOM 1526 C C . THR B 1 61 ? -27.143 8.258 14.631 1.00 22.61 61 THR B C 1
ATOM 1527 O O . THR B 1 61 ? -25.955 8.611 14.434 1.00 23.72 61 THR B O 1
ATOM 1531 N N . ILE B 1 62 ? -27.454 7.309 15.497 1.00 20.28 62 ILE B N 1
ATOM 1532 C CA . ILE B 1 62 ? -26.434 6.694 16.324 1.00 20.00 62 ILE B CA 1
ATOM 1533 C C . ILE B 1 62 ? -25.473 5.902 15.456 1.00 19.77 62 ILE B C 1
ATOM 1534 O O . ILE B 1 62 ? -24.239 5.992 15.594 1.00 20.60 62 ILE B O 1
ATOM 1539 N N . ALA B 1 63 ? -25.992 5.082 14.546 1.00 19.75 63 ALA B N 1
ATOM 1540 C CA . ALA B 1 63 ? -25.151 4.276 13.665 1.00 20.20 63 ALA B CA 1
ATOM 1541 C C . ALA B 1 63 ? -24.340 5.152 12.797 1.00 20.64 63 ALA B C 1
ATOM 1542 O O . ALA B 1 63 ? -23.128 4.888 12.579 1.00 21.46 63 ALA B O 1
ATOM 1544 N N . GLU B 1 64 ? -24.909 6.244 12.285 1.00 21.36 64 GLU B N 1
ATOM 1545 C CA A GLU B 1 64 ? -24.102 7.212 11.477 0.50 23.00 64 GLU B CA 1
ATOM 1546 C CA B GLU B 1 64 ? -24.107 7.212 11.481 0.50 23.13 64 GLU B CA 1
ATOM 1547 C C . GLU B 1 64 ? -22.903 7.869 12.213 1.00 23.43 64 GLU B C 1
ATOM 1548 O O . GLU B 1 64 ? -21.781 7.988 11.735 1.00 27.58 64 GLU B O 1
ATOM 1559 N N . ASN B 1 65 ? -23.190 8.261 13.437 1.00 23.47 65 ASN B N 1
ATOM 1560 C CA . ASN B 1 65 ? -22.141 8.844 14.260 1.00 23.66 65 ASN B CA 1
ATOM 1561 C C . ASN B 1 65 ? -21.048 7.802 14.498 1.00 22.03 65 ASN B C 1
ATOM 1562 O O . ASN B 1 65 ? -19.863 8.139 14.398 1.00 24.20 65 ASN B O 1
ATOM 1567 N N . TYR B 1 66 ? -21.394 6.554 14.800 1.00 19.08 66 TYR B N 1
ATOM 1568 C CA . TYR B 1 66 ? -20.417 5.538 15.006 1.00 19.70 66 TYR B CA 1
ATOM 1569 C C . TYR B 1 66 ? -19.612 5.335 13.727 1.00 19.30 66 TYR B C 1
ATOM 1570 O O . TYR B 1 66 ? -18.369 5.352 13.741 1.00 20.27 66 TYR B O 1
ATOM 1579 N N . LEU B 1 67 ? -20.291 5.141 12.610 1.00 18.27 67 LEU B N 1
ATOM 1580 C CA . LEU B 1 67 ? -19.570 4.841 11.348 1.00 20.57 67 LEU B CA 1
ATOM 1581 C C . LEU B 1 67 ? -18.722 5.981 10.838 1.00 22.11 67 LEU B C 1
ATOM 1582 O O . LEU B 1 67 ? -17.631 5.721 10.291 1.00 22.43 67 LEU B O 1
ATOM 1587 N N . ARG B 1 68 ? -19.185 7.228 10.996 1.00 23.33 68 ARG B N 1
ATOM 1588 C CA . ARG B 1 68 ? -18.389 8.383 10.548 1.00 24.65 68 ARG B CA 1
ATOM 1589 C C . ARG B 1 68 ? -17.087 8.361 11.311 1.00 24.71 68 ARG B C 1
ATOM 1590 O O . ARG B 1 68 ? -15.992 8.650 10.720 1.00 27.20 68 ARG B O 1
ATOM 1598 N N . GLY B 1 69 ? -17.128 8.062 12.628 1.00 25.83 69 GLY B N 1
ATOM 1599 C CA . GLY B 1 69 ? -15.942 7.996 13.418 1.00 27.21 69 GLY B CA 1
ATOM 1600 C C . GLY B 1 69 ? -15.041 6.816 13.064 1.00 23.03 69 GLY B C 1
ATOM 1601 O O . GLY B 1 69 ? -13.791 6.953 12.946 1.00 26.85 69 GLY B O 1
ATOM 1602 N N . ALA B 1 70 ? -15.622 5.651 12.823 1.00 21.86 70 ALA B N 1
ATOM 1603 C CA . ALA B 1 70 ? -14.877 4.449 12.427 1.00 19.94 70 ALA B CA 1
ATOM 1604 C C . ALA B 1 70 ? -14.222 4.677 11.064 1.00 17.90 70 ALA B C 1
ATOM 1605 O O . ALA B 1 70 ? -13.079 4.246 10.882 1.00 20.91 70 ALA B O 1
ATOM 1607 N N . LEU B 1 71 ? -14.924 5.405 10.178 1.00 20.96 71 LEU B N 1
ATOM 1608 C CA . LEU B 1 71 ? -14.375 5.682 8.841 1.00 22.92 71 LEU B CA 1
ATOM 1609 C C . LEU B 1 71 ? -13.087 6.534 8.946 1.00 24.73 71 LEU B C 1
ATOM 1610 O O . LEU B 1 71 ? -12.040 6.197 8.365 1.00 22.32 71 LEU B O 1
ATOM 1615 N N . LYS B 1 72 ? -13.199 7.624 9.722 1.00 24.22 72 LYS B N 1
ATOM 1616 C CA . LYS B 1 72 ? -12.072 8.580 9.880 1.00 26.78 72 LYS B CA 1
ATOM 1617 C C . LYS B 1 72 ? -10.870 7.786 10.448 1.00 25.71 72 LYS B C 1
ATOM 1618 O O . LYS B 1 72 ? -9.677 7.911 10.053 1.00 30.64 72 LYS B O 1
ATOM 1624 N N . PHE B 1 73 ? -11.152 6.941 11.405 1.00 22.42 73 PHE B N 1
ATOM 1625 C CA . PHE B 1 73 ? -10.136 6.104 12.071 1.00 22.68 73 PHE B CA 1
ATOM 1626 C C . PHE B 1 73 ? -9.416 5.210 11.041 1.00 21.92 73 PHE B C 1
ATOM 1627 O O . PHE B 1 73 ? -8.195 5.140 11.018 1.00 21.45 73 PHE B O 1
ATOM 1635 N N . MET B 1 74 ? -10.191 4.456 10.272 1.00 19.30 74 MET B N 1
ATOM 1636 C CA . MET B 1 74 ? -9.624 3.471 9.320 1.00 20.87 74 MET B CA 1
ATOM 1637 C C . MET B 1 74 ? -8.872 4.172 8.200 1.00 19.83 74 MET B C 1
ATOM 1638 O O . MET B 1 74 ? -7.843 3.675 7.767 1.00 20.96 74 MET B O 1
ATOM 1643 N N . GLN B 1 75 ? -9.341 5.328 7.806 1.00 19.98 75 GLN B N 1
ATOM 1644 C CA . GLN B 1 75 ? -8.617 6.148 6.819 1.00 22.02 75 GLN B CA 1
ATOM 1645 C C . GLN B 1 75 ? -7.257 6.591 7.337 1.00 21.98 75 GLN B C 1
ATOM 1646 O O . GLN B 1 75 ? -6.276 6.592 6.606 1.00 25.68 75 GLN B O 1
ATOM 1652 N N . GLN B 1 76 ? -7.172 6.930 8.597 1.00 22.12 76 GLN B N 1
ATOM 1653 C CA . GLN B 1 76 ? -5.890 7.299 9.190 1.00 23.21 76 GLN B CA 1
ATOM 1654 C C . GLN B 1 76 ? -4.972 6.085 9.323 1.00 21.99 76 GLN B C 1
ATOM 1655 O O . GLN B 1 76 ? -3.761 6.166 9.112 1.00 23.14 76 GLN B O 1
ATOM 1661 N N . GLU B 1 77 ? -5.526 4.913 9.657 1.00 21.86 77 GLU B N 1
ATOM 1662 C CA . GLU B 1 77 ? -4.695 3.721 9.779 1.00 21.59 77 GLU B CA 1
ATOM 1663 C C . GLU B 1 77 ? -4.116 3.383 8.414 1.00 21.34 77 GLU B C 1
ATOM 1664 O O . GLU B 1 77 ? -2.994 2.930 8.307 1.00 22.72 77 GLU B O 1
ATOM 1670 N N . ALA B 1 78 ? -4.908 3.558 7.391 1.00 21.37 78 ALA B N 1
ATOM 1671 C CA . ALA B 1 78 ? -4.394 3.284 6.045 1.00 21.51 78 ALA B CA 1
ATOM 1672 C C . ALA B 1 78 ? -3.270 4.307 5.638 1.00 20.79 78 ALA B C 1
ATOM 1673 O O . ALA B 1 78 ? -2.585 4.098 4.657 1.00 27.74 78 ALA B O 1
ATOM 1675 N N . LYS B 1 79 ? -3.043 5.377 6.390 1.00 26.17 79 LYS B N 1
ATOM 1676 C CA . LYS B 1 79 ? -1.955 6.323 6.126 1.00 27.31 79 LYS B CA 1
ATOM 1677 C C . LYS B 1 79 ? -0.704 6.050 6.940 1.00 26.71 79 LYS B C 1
ATOM 1678 O O . LYS B 1 79 ? 0.278 6.834 6.882 1.00 27.95 79 LYS B O 1
ATOM 1684 N N . ARG B 1 80 ? -0.709 4.971 7.723 1.00 22.77 80 ARG B N 1
ATOM 1685 C CA . ARG B 1 80 ? 0.516 4.631 8.480 1.00 22.11 80 ARG B CA 1
ATOM 1686 C C . ARG B 1 80 ? 1.692 4.535 7.543 1.00 23.22 80 ARG B C 1
ATOM 1687 O O . ARG B 1 80 ? 1.560 3.966 6.415 1.00 24.37 80 ARG B O 1
ATOM 1695 N N . THR B 1 81 ? 2.830 5.022 8.001 1.00 23.50 81 THR B N 1
ATOM 1696 C CA A THR B 1 81 ? 4.049 4.866 7.159 0.50 28.26 81 THR B CA 1
ATOM 1697 C CA B THR B 1 81 ? 4.108 4.927 7.286 0.50 29.02 81 THR B CA 1
ATOM 1698 C C . THR B 1 81 ? 4.689 3.468 7.172 1.00 25.28 81 THR B C 1
ATOM 1699 O O . THR B 1 81 ? 5.446 3.145 6.290 1.00 30.45 81 THR B O 1
ATOM 1706 N N . ASP B 1 82 ? 4.389 2.660 8.193 1.00 24.27 82 ASP B N 1
ATOM 1707 C CA . ASP B 1 82 ? 4.905 1.316 8.249 1.00 22.81 82 ASP B CA 1
ATOM 1708 C C . ASP B 1 82 ? 3.699 0.433 8.224 1.00 21.98 82 ASP B C 1
ATOM 1709 O O . ASP B 1 82 ? 3.076 0.209 9.246 1.00 25.10 82 ASP B O 1
ATOM 1714 N N . LEU B 1 83 ? 3.355 -0.026 7.038 1.00 20.06 83 LEU B N 1
ATOM 1715 C CA . LEU B 1 83 ? 2.284 -0.993 6.845 1.00 19.41 83 LEU B CA 1
ATOM 1716 C C . LEU B 1 83 ? 2.787 -2.134 6.008 1.00 17.95 83 LEU B C 1
ATOM 1717 O O . LEU B 1 83 ? 3.365 -1.895 4.928 1.00 21.56 83 LEU B O 1
ATOM 1722 N N . ASN B 1 84 ? 2.532 -3.349 6.408 1.00 16.37 84 ASN B N 1
ATOM 1723 C CA . ASN B 1 84 ? 2.868 -4.491 5.591 1.00 16.96 84 ASN B CA 1
ATOM 1724 C C . ASN B 1 84 ? 1.706 -4.780 4.595 1.00 14.69 84 ASN B C 1
ATOM 1725 O O . ASN B 1 84 ? 0.710 -4.072 4.574 1.00 16.06 84 ASN B O 1
ATOM 1730 N N . MET B 1 85 ? 1.904 -5.783 3.746 1.00 16.49 85 MET B N 1
ATOM 1731 C CA . MET B 1 85 ? 0.899 -6.047 2.698 1.00 17.23 85 MET B CA 1
ATOM 1732 C C . MET B 1 85 ? -0.435 -6.352 3.273 1.00 15.72 85 MET B C 1
ATOM 1733 O O . MET B 1 85 ? -1.445 -5.805 2.851 1.00 17.31 85 MET B O 1
ATOM 1738 N N . PHE B 1 86 ? -0.470 -7.212 4.260 1.00 16.72 86 PHE B N 1
ATOM 1739 C CA . PHE B 1 86 ? -1.732 -7.660 4.865 1.00 17.07 86 PHE B CA 1
ATOM 1740 C C . PHE B 1 86 ? -2.438 -6.562 5.637 1.00 15.46 86 PHE B C 1
ATOM 1741 O O . PHE B 1 86 ? -3.648 -6.361 5.524 1.00 16.20 86 PHE B O 1
ATOM 1749 N N . GLU B 1 87 ? -1.675 -5.796 6.430 1.00 15.28 87 GLU B N 1
ATOM 1750 C CA . GLU B 1 87 ? -2.229 -4.739 7.247 1.00 14.00 87 GLU B CA 1
ATOM 1751 C C . GLU B 1 87 ? -2.893 -3.672 6.333 1.00 13.80 87 GLU B C 1
ATOM 1752 O O . GLU B 1 87 ? -4.031 -3.250 6.551 1.00 14.71 87 GLU B O 1
ATOM 1758 N N . ARG B 1 88 ? -2.155 -3.260 5.273 1.00 14.04 88 ARG B N 1
ATOM 1759 C CA . ARG B 1 88 ? -2.700 -2.255 4.353 1.00 16.26 88 ARG B CA 1
ATOM 1760 C C . ARG B 1 88 ? -3.993 -2.771 3.721 1.00 14.91 88 ARG B C 1
ATOM 1761 O O . ARG B 1 88 ? -4.967 -2.050 3.700 1.00 16.25 88 ARG B O 1
ATOM 1769 N N . TYR B 1 89 ? -3.969 -4.039 3.249 1.00 15.74 89 TYR B N 1
ATOM 1770 C CA . TYR B 1 89 ? -5.184 -4.605 2.573 1.00 16.75 89 TYR B CA 1
ATOM 1771 C C . TYR B 1 89 ? -6.375 -4.582 3.502 1.00 15.60 89 TYR B C 1
ATOM 1772 O O . TYR B 1 89 ? -7.490 -4.173 3.131 1.00 16.03 89 TYR B O 1
ATOM 1781 N N . ASN B 1 90 ? -6.139 -4.991 4.783 1.00 14.33 90 ASN B N 1
ATOM 1782 C CA . ASN B 1 90 ? -7.238 -5.033 5.714 1.00 15.97 90 ASN B CA 1
ATOM 1783 C C . ASN B 1 90 ? -7.763 -3.654 6.092 1.00 16.13 90 ASN B C 1
ATOM 1784 O O . ASN B 1 90 ? -8.985 -3.460 6.165 1.00 16.21 90 ASN B O 1
ATOM 1789 N N . PHE B 1 91 ? -6.910 -2.670 6.299 1.00 14.81 91 PHE B N 1
ATOM 1790 C CA . PHE B 1 91 ? -7.364 -1.297 6.573 1.00 14.81 91 PHE B CA 1
ATOM 1791 C C . PHE B 1 91 ? -8.128 -0.668 5.381 1.00 15.83 91 PHE B C 1
ATOM 1792 O O . PHE B 1 91 ? -9.155 -0.055 5.535 1.00 16.18 91 PHE B O 1
ATOM 1800 N N . GLU B 1 92 ? -7.567 -0.919 4.175 1.00 16.88 92 GLU B N 1
ATOM 1801 C CA . GLU B 1 92 ? -8.216 -0.387 2.989 1.00 19.02 92 GLU B CA 1
ATOM 1802 C C . GLU B 1 92 ? -9.586 -1.012 2.779 1.00 17.65 92 GLU B C 1
ATOM 1803 O O . GLU B 1 92 ? -10.594 -0.317 2.412 1.00 19.04 92 GLU B O 1
ATOM 1809 N N . THR B 1 93 ? -9.645 -2.314 2.997 1.00 17.39 93 THR B N 1
ATOM 1810 C CA . THR B 1 93 ? -10.929 -3.020 2.843 1.00 18.83 93 THR B CA 1
ATOM 1811 C C . THR B 1 93 ? -11.939 -2.488 3.871 1.00 18.09 93 THR B C 1
ATOM 1812 O O . THR B 1 93 ? -13.138 -2.311 3.598 1.00 19.11 93 THR B O 1
ATOM 1816 N N . ALA B 1 94 ? -11.452 -2.236 5.093 1.00 17.30 94 ALA B N 1
ATOM 1817 C CA . ALA B 1 94 ? -12.351 -1.752 6.104 1.00 16.50 94 ALA B CA 1
ATOM 1818 C C . ALA B 1 94 ? -12.933 -0.403 5.778 1.00 18.21 94 ALA B C 1
ATOM 1819 O O . ALA B 1 94 ? -14.129 -0.129 6.012 1.00 17.51 94 ALA B O 1
ATOM 1821 N N . VAL B 1 95 ? -12.092 0.484 5.223 1.00 16.08 95 VAL B N 1
ATOM 1822 C CA . VAL B 1 95 ? -12.558 1.793 4.730 1.00 16.33 95 VAL B CA 1
ATOM 1823 C C . VAL B 1 95 ? -13.714 1.565 3.742 1.00 18.07 95 VAL B C 1
ATOM 1824 O O . VAL B 1 95 ? -14.781 2.185 3.871 1.00 18.15 95 VAL B O 1
ATOM 1828 N N . SER B 1 96 ? -13.516 0.696 2.769 1.00 18.43 96 SER B N 1
ATOM 1829 C CA A SER B 1 96 ? -14.541 0.434 1.743 0.50 20.32 96 SER B CA 1
ATOM 1830 C CA B SER B 1 96 ? -14.550 0.516 1.770 0.50 20.64 96 SER B CA 1
ATOM 1831 C C . SER B 1 96 ? -15.827 -0.093 2.352 1.00 18.93 96 SER B C 1
ATOM 1832 O O . SER B 1 96 ? -16.971 0.323 1.971 1.00 21.73 96 SER B O 1
ATOM 1837 N N . THR B 1 97 ? -15.679 -1.045 3.281 1.00 17.09 97 THR B N 1
ATOM 1838 C CA . THR B 1 97 ? -16.847 -1.682 3.947 1.00 17.84 97 THR B CA 1
ATOM 1839 C C . THR B 1 97 ? -17.662 -0.618 4.691 1.00 17.36 97 THR B C 1
ATOM 1840 O O . THR B 1 97 ? -18.911 -0.530 4.581 1.00 18.19 97 THR B O 1
ATOM 1844 N N . ILE B 1 98 ? -16.952 0.283 5.394 1.00 17.02 98 ILE B N 1
ATOM 1845 C CA . ILE B 1 98 ? -17.654 1.327 6.108 1.00 16.91 98 ILE B CA 1
ATOM 1846 C C . ILE B 1 98 ? -18.361 2.334 5.177 1.00 18.03 98 ILE B C 1
ATOM 1847 O O . ILE B 1 98 ? -19.487 2.739 5.394 1.00 17.99 98 ILE B O 1
ATOM 1852 N N . GLU B 1 99 ? -17.677 2.673 4.089 1.00 17.72 99 GLU B N 1
ATOM 1853 C CA . GLU B 1 99 ? -18.245 3.622 3.117 1.00 21.27 99 GLU B CA 1
ATOM 1854 C C . GLU B 1 99 ? -19.575 3.126 2.570 1.00 18.94 99 GLU B C 1
ATOM 1855 O O . GLU B 1 99 ? -20.528 3.915 2.411 1.00 22.11 99 GLU B O 1
ATOM 1861 N N . ILE B 1 100 ? -19.642 1.811 2.318 1.00 18.76 100 ILE B N 1
ATOM 1862 C CA . ILE B 1 100 ? -20.852 1.197 1.807 1.00 21.48 100 ILE B CA 1
ATOM 1863 C C . ILE B 1 100 ? -21.960 1.338 2.800 1.00 19.86 100 ILE B C 1
ATOM 1864 O O . ILE B 1 100 ? -23.095 1.671 2.471 1.00 20.87 100 ILE B O 1
ATOM 1869 N N . LEU B 1 101 ? -21.668 1.025 4.068 1.00 19.44 101 LEU B N 1
ATOM 1870 C CA . LEU B 1 101 ? -22.705 1.141 5.107 1.00 19.38 101 LEU B CA 1
ATOM 1871 C C . LEU B 1 101 ? -23.173 2.542 5.326 1.00 19.10 101 LEU B C 1
ATOM 1872 O O . LEU B 1 101 ? -24.390 2.778 5.486 1.00 20.70 101 LEU B O 1
ATOM 1877 N N . VAL B 1 102 ? -22.293 3.516 5.288 1.00 18.63 102 VAL B N 1
ATOM 1878 C CA . VAL B 1 102 ? -22.646 4.933 5.423 1.00 21.05 102 VAL B CA 1
ATOM 1879 C C . VAL B 1 102 ? -23.610 5.358 4.312 1.00 24.80 102 VAL B C 1
ATOM 1880 O O . VAL B 1 102 ? -24.592 6.029 4.570 1.00 25.01 102 VAL B O 1
ATOM 1884 N N . LYS B 1 103 ? -23.314 4.944 3.092 1.00 22.27 103 LYS B N 1
ATOM 1885 C CA . LYS B 1 103 ? -24.179 5.268 1.949 1.00 25.37 103 LYS B CA 1
ATOM 1886 C C . LYS B 1 103 ? -25.552 4.649 2.122 1.00 25.21 103 LYS B C 1
ATOM 1887 O O . LYS B 1 103 ? -26.569 5.340 1.907 1.00 27.33 103 LYS B O 1
ATOM 1893 N N . ASP B 1 104 ? -25.599 3.378 2.497 1.00 22.76 104 ASP B N 1
ATOM 1894 C CA . ASP B 1 104 ? -26.889 2.686 2.702 1.00 25.02 104 ASP B CA 1
ATOM 1895 C C . ASP B 1 104 ? -27.684 3.356 3.815 1.00 27.19 104 ASP B C 1
ATOM 1896 O O . ASP B 1 104 ? -28.930 3.547 3.714 1.00 27.65 104 ASP B O 1
ATOM 1901 N N . LEU B 1 105 ? -27.011 3.745 4.877 1.00 23.58 105 LEU B N 1
ATOM 1902 C CA . LEU B 1 105 ? -27.697 4.397 5.977 1.00 28.16 105 LEU B CA 1
ATOM 1903 C C . LEU B 1 105 ? -28.306 5.733 5.544 1.00 26.92 105 LEU B C 1
ATOM 1904 O O . LEU B 1 105 ? -29.494 6.006 5.907 1.00 27.15 105 LEU B O 1
ATOM 1909 N N . ALA B 1 106 ? -27.572 6.531 4.750 1.00 26.50 106 ALA B N 1
ATOM 1910 C CA . ALA B 1 106 ? -28.032 7.838 4.365 1.00 29.21 106 ALA B CA 1
ATOM 1911 C C . ALA B 1 106 ? -29.247 7.672 3.478 1.00 30.53 106 ALA B C 1
ATOM 1912 O O . ALA B 1 106 ? -30.202 8.446 3.612 1.00 32.14 106 ALA B O 1
ATOM 1914 N N . GLU B 1 107 ? -29.242 6.624 2.643 1.00 27.58 107 GLU B N 1
ATOM 1915 C CA . GLU B 1 107 ? -30.365 6.399 1.726 1.00 32.94 107 GLU B CA 1
ATOM 1916 C C . GLU B 1 107 ? -31.633 6.031 2.479 1.00 34.62 107 GLU B C 1
ATOM 1917 O O . GLU B 1 107 ? -32.700 6.600 2.172 1.00 31.45 107 GLU B O 1
ATOM 1923 N N . LEU B 1 108 ? -31.514 5.104 3.444 1.00 28.45 108 LEU B N 1
ATOM 1924 C CA . LEU B 1 108 ? -32.642 4.763 4.281 1.00 26.42 108 LEU B CA 1
ATOM 1925 C C . LEU B 1 108 ? -33.177 5.980 5.091 1.00 25.61 108 LEU B C 1
ATOM 1926 O O . LEU B 1 108 ? -34.411 6.175 5.159 1.00 27.62 108 LEU B O 1
ATOM 1931 N N . ALA B 1 109 ? -32.284 6.772 5.689 1.00 27.32 109 ALA B N 1
ATOM 1932 C CA . ALA B 1 109 ? -32.679 7.949 6.416 1.00 26.31 109 ALA B CA 1
ATOM 1933 C C . ALA B 1 109 ? -33.541 8.898 5.555 1.00 30.17 109 ALA B C 1
ATOM 1934 O O . ALA B 1 109 ? -34.531 9.425 6.015 1.00 27.70 109 ALA B O 1
ATOM 1936 N N . LYS B 1 110 ? -33.094 9.130 4.327 1.00 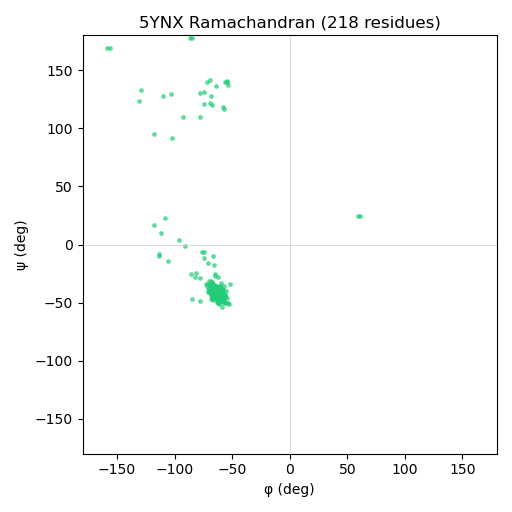31.22 110 LYS B N 1
ATOM 1937 C CA . LYS B 1 110 ? -33.816 9.983 3.380 1.00 32.74 110 LYS B CA 1
ATOM 1938 C C . LYS B 1 110 ? -35.255 9.423 3.167 1.00 30.99 110 LYS B C 1
ATOM 1939 O O . LYS B 1 110 ? -36.222 10.192 3.251 1.00 35.53 110 LYS B O 1
ATOM 1945 N N . LYS B 1 111 ? -35.381 8.112 2.943 1.00 27.17 111 LYS B N 1
ATOM 1946 C CA . LYS B 1 111 ? -36.703 7.509 2.664 1.00 27.37 111 LYS B CA 1
ATOM 1947 C C . LYS B 1 111 ? -37.581 7.650 3.930 1.00 29.20 111 LYS B C 1
ATOM 1948 O O . LYS B 1 111 ? -38.762 7.998 3.893 1.00 28.71 111 LYS B O 1
ATOM 1954 N N . VAL B 1 112 ? -37.001 7.427 5.094 1.00 25.08 112 VAL B N 1
ATOM 1955 C CA . VAL B 1 112 ? -37.780 7.525 6.344 1.00 24.69 112 VAL B CA 1
ATOM 1956 C C . VAL B 1 112 ? -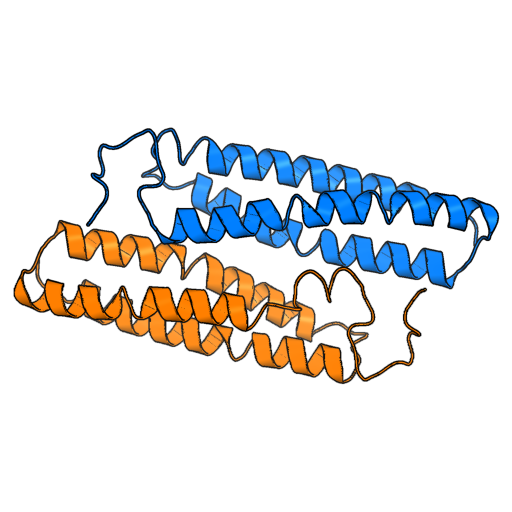38.240 8.923 6.644 1.00 27.37 112 VAL B C 1
ATOM 1957 O O . VAL B 1 112 ? -39.399 9.115 7.035 1.00 26.67 112 VAL B O 1
ATOM 1961 N N . LYS B 1 113 ? -37.381 9.907 6.444 1.00 25.50 113 LYS B N 1
ATOM 1962 C CA . LYS B 1 113 ? -37.732 11.301 6.669 1.00 28.04 113 LYS B CA 1
ATOM 1963 C C . LYS B 1 113 ? -38.890 11.726 5.785 1.00 28.57 113 LYS B C 1
ATOM 1964 O O . LYS B 1 113 ? -39.658 12.551 6.170 1.00 31.96 113 LYS B O 1
ATOM 1970 N N . ALA B 1 114 ? -38.961 11.159 4.593 1.00 26.88 114 ALA B N 1
ATOM 1971 C CA . ALA B 1 114 ? -40.002 11.504 3.642 1.00 33.53 114 ALA B CA 1
ATOM 1972 C C . ALA B 1 114 ? -41.401 11.011 4.002 1.00 36.28 114 ALA B C 1
ATOM 1973 O O . ALA B 1 114 ? -42.390 11.429 3.393 1.00 35.56 114 ALA B O 1
ATOM 1975 N N . VAL B 1 115 ? -41.511 10.069 4.936 1.00 29.02 115 VAL B N 1
ATOM 1976 C CA . VAL B 1 115 ? -42.827 9.574 5.306 1.00 31.98 115 VAL B CA 1
ATOM 1977 C C . VAL B 1 115 ? -43.556 10.683 6.007 1.00 32.92 115 VAL B C 1
ATOM 1978 O O . VAL B 1 115 ? -43.052 11.322 6.890 1.00 34.81 115 VAL B O 1
ATOM 1982 N N . LYS B 1 116 ? -44.770 10.955 5.519 1.00 40.42 116 LYS B N 1
ATOM 1983 C CA . LYS B 1 116 ? -45.470 12.134 5.905 1.00 52.03 116 LYS B CA 1
ATOM 1984 C C . LYS B 1 116 ? -46.287 11.659 7.057 1.00 45.14 116 LYS B C 1
ATOM 1985 O O . LYS B 1 116 ? -47.198 10.896 6.838 1.00 59.27 116 LYS B O 1
ATOM 1991 N N . SER B 1 117 ? -45.944 12.091 8.274 1.00 57.83 117 SER B N 1
ATOM 1992 C CA . SER B 1 117 ? -46.411 11.434 9.511 1.00 65.98 117 SER B CA 1
ATOM 1993 C C . SER B 1 117 ? -47.234 12.312 10.456 1.00 57.02 117 SER B C 1
ATOM 1994 O O . SER B 1 117 ? -47.367 13.519 10.261 1.00 87.94 117 SER B O 1
#